Protein AF-A0A935TYI1-F1 (afdb_monomer)

Foldseek 3Di:
DLVVVLVLLVVQLLLLVLAHQAEAEEADPPLSVVSVVVSCVVVVAAEDEAEDEALVSQVVLLVVSRVCSNVDSRYRHYYYYYPVSLVVNLPPDQWQSNLSNVRNYDYDDDPPDDDPDDDDDDDDDDDDDDDDDDDDDDDDDDDDDDDDDDDDDDDDDDDDDDDDDPPPPDDPQLVLQPDPLLNLLLVLLCVDPVRNPQKGAQDFDPDDQPPGTQTAGIDRPVQQEGEHADEPPQGTGSVSSVSVSVSSVVSVVVVHRYHYHYSVNSVVDSNVVVVSRD

Secondary structure (DSSP, 8-state):
-HHHHHHHHHHHHHHHHTT----EEEESTHHHHHHHHHHHHHTT--EEEEE-SSHHHHHHHHHHHHHHHHH-SSSEEEEEE-HHHHHHHTTT--SHHHHHHHHTEEE----------PPPPP-------------------------------------------------TTGGG-SSHHHHHHHHHHHHSTTTTT-EEEEEEEEEEETTEEEEEEEEETTTTEEEEEE-GGGSS-HHHHHHHHHHHHHHHHTT-EEEEEEHHHHHH-HHHHHTTT-

pLDDT: mean 79.33, std 24.15, range [27.56, 98.31]

Sequence (278 aa):
MEDNLRRQLARHQWVRRRGTPRVTILVGGERASATWRTWVATAQATASLLEASTVAEFDQCVREAVARAEQDPALAIAVVTTPVVLARWRRGRRDRMQALVEEGLVEVERRAPARVRQPRAKRATPTHPAQPTATAPTAARAPSPPRTAAATAATDARSLARPRAARFVATAQELQARSAAELAMLRALEATPATAGRFELNARLSVRFGGTAAEVDLLARAEGVAVEIDGVFHFDDAGDYRRDRRKDLLLQLQGLIVVRVLAEDVMQDPTAAVRAVC

Radius of gyration: 27.8 Å; Cα contacts (8 Å, |Δi|>4): 350; chains: 1; bounding box: 54×68×84 Å

Solvent-accessible surface area (backbone atoms only — not comparable to full-atom values): 16774 Å² total; per-residue (Å²): 110,69,67,56,54,55,49,48,55,50,47,43,47,50,45,12,62,31,52,42,72,45,43,34,33,28,33,41,37,70,65,28,53,52,52,47,54,52,49,34,64,74,66,73,50,59,70,50,81,42,80,26,90,43,52,67,48,39,56,51,44,49,53,55,42,45,55,48,24,66,76,35,33,78,51,40,50,36,37,29,24,39,68,68,34,51,62,56,58,53,60,92,62,70,33,38,68,55,45,51,46,64,76,20,56,42,78,45,78,80,81,68,81,82,75,78,81,77,85,82,83,87,84,81,87,87,82,86,88,85,85,91,82,89,88,87,84,91,88,85,90,87,90,86,91,89,90,88,88,87,87,87,89,87,83,90,79,92,79,81,90,69,86,82,69,82,79,79,74,75,48,88,61,60,74,59,46,90,46,71,36,55,42,39,39,50,51,37,33,53,72,31,87,93,41,42,94,46,63,40,65,59,36,74,47,95,55,66,51,86,95,43,60,31,68,36,52,30,30,26,74,90,84,28,39,35,37,40,68,46,54,91,82,61,62,62,48,31,66,56,42,56,48,50,59,51,52,48,53,53,46,39,73,72,65,27,34,39,39,77,44,45,34,63,51,25,66,75,39,26,67,61,49,47,61,72,76,108

Structure (mmCIF, N/CA/C/O backbone):
data_AF-A0A935TYI1-F1
#
_entry.id   AF-A0A935TYI1-F1
#
loop_
_atom_site.group_PDB
_atom_site.id
_atom_site.type_symbol
_atom_site.label_atom_id
_atom_site.label_alt_id
_atom_site.label_comp_id
_atom_site.label_asym_id
_atom_site.label_entity_id
_atom_site.label_seq_id
_atom_site.pdbx_PDB_ins_code
_atom_site.Cartn_x
_atom_site.Cartn_y
_atom_site.Cartn_z
_atom_site.occupancy
_atom_site.B_iso_or_equiv
_atom_site.auth_seq_id
_atom_site.auth_comp_id
_atom_site.auth_asym_id
_atom_site.auth_atom_id
_atom_site.pdbx_PDB_model_num
ATOM 1 N N . MET A 1 1 ? 6.838 -19.729 -17.019 1.00 57.06 1 MET A N 1
ATOM 2 C CA . MET A 1 1 ? 7.629 -18.480 -16.815 1.00 57.06 1 MET A CA 1
ATOM 3 C C . MET A 1 1 ? 6.684 -17.299 -16.759 1.00 57.06 1 MET A C 1
ATOM 5 O O . MET A 1 1 ? 6.654 -16.615 -15.746 1.00 57.06 1 MET A O 1
ATOM 9 N N . GLU A 1 2 ? 5.881 -17.100 -17.804 1.00 71.38 2 GLU A N 1
ATOM 10 C CA . GLU A 1 2 ? 4.829 -16.080 -17.853 1.00 71.38 2 GLU A CA 1
ATOM 11 C C . GLU A 1 2 ? 3.859 -16.159 -16.659 1.00 71.38 2 GLU A C 1
ATOM 13 O O . GLU A 1 2 ? 3.443 -15.142 -16.123 1.00 71.38 2 GLU A O 1
ATOM 18 N N . ASP A 1 3 ? 3.600 -17.360 -16.146 1.00 80.75 3 ASP A N 1
ATOM 19 C CA . ASP A 1 3 ? 2.808 -17.633 -14.935 1.00 80.75 3 ASP A CA 1
ATOM 20 C C . ASP A 1 3 ? 3.410 -17.004 -13.672 1.00 80.75 3 ASP A C 1
ATOM 22 O O . ASP A 1 3 ? 2.681 -16.620 -12.762 1.00 80.75 3 ASP A O 1
ATOM 26 N N . ASN A 1 4 ? 4.741 -16.892 -13.598 1.00 85.94 4 ASN A N 1
ATOM 27 C CA . ASN A 1 4 ? 5.413 -16.236 -12.478 1.00 85.94 4 ASN A CA 1
ATOM 28 C C . ASN A 1 4 ? 5.194 -14.721 -12.543 1.00 85.94 4 ASN A C 1
ATOM 30 O O . ASN A 1 4 ? 4.800 -14.112 -11.555 1.00 85.94 4 ASN A O 1
ATOM 34 N N . LEU A 1 5 ? 5.344 -14.149 -13.740 1.00 88.62 5 LEU A N 1
ATOM 35 C CA . LEU A 1 5 ? 5.045 -12.750 -14.031 1.00 88.62 5 LEU A CA 1
ATOM 36 C C . LEU A 1 5 ? 3.569 -12.426 -13.731 1.00 88.62 5 LEU A C 1
ATOM 38 O O . LEU A 1 5 ? 3.293 -11.537 -12.932 1.00 88.62 5 LEU A O 1
ATOM 42 N N . ARG A 1 6 ? 2.615 -13.214 -14.247 1.00 88.88 6 ARG A N 1
ATOM 43 C CA . ARG A 1 6 ? 1.175 -13.073 -13.951 1.00 88.88 6 ARG A CA 1
ATOM 44 C C . ARG A 1 6 ? 0.874 -13.172 -12.444 1.00 88.88 6 ARG A C 1
ATOM 46 O O . ARG A 1 6 ? 0.084 -12.376 -11.940 1.00 88.88 6 ARG A O 1
ATOM 53 N N . ARG A 1 7 ? 1.526 -14.086 -11.706 1.00 90.50 7 ARG A N 1
ATOM 54 C CA . ARG A 1 7 ? 1.417 -14.174 -10.233 1.00 90.50 7 ARG A CA 1
ATOM 55 C C . ARG A 1 7 ? 2.022 -12.967 -9.512 1.00 90.50 7 ARG A C 1
ATOM 57 O O . ARG A 1 7 ? 1.457 -12.537 -8.512 1.00 90.50 7 ARG A O 1
ATOM 64 N N . GLN A 1 8 ? 3.125 -12.402 -10.001 1.00 93.19 8 GLN A N 1
ATOM 65 C CA . GLN A 1 8 ? 3.728 -11.206 -9.410 1.00 93.19 8 GLN A CA 1
ATOM 66 C C . GLN A 1 8 ? 2.833 -9.972 -9.605 1.00 93.19 8 GLN A C 1
ATOM 68 O O . GLN A 1 8 ? 2.580 -9.258 -8.638 1.00 93.19 8 GLN A O 1
ATOM 73 N N . LEU A 1 9 ? 2.261 -9.780 -10.801 1.00 94.38 9 LEU A N 1
ATOM 74 C CA . LEU A 1 9 ? 1.280 -8.716 -11.064 1.00 94.38 9 LEU A CA 1
ATOM 75 C C . LEU A 1 9 ? 0.031 -8.864 -10.177 1.00 94.38 9 LEU A C 1
ATOM 77 O O . LEU A 1 9 ? -0.381 -7.908 -9.519 1.00 94.38 9 LEU A O 1
ATOM 81 N N . ALA A 1 10 ? -0.516 -10.081 -10.069 1.00 93.75 10 ALA A N 1
ATOM 82 C CA . ALA A 1 10 ? -1.632 -10.375 -9.168 1.00 93.75 10 ALA A CA 1
ATOM 83 C C . ALA A 1 10 ? -1.287 -10.107 -7.689 1.00 93.75 10 ALA A C 1
ATOM 85 O O . ALA A 1 10 ? -2.095 -9.526 -6.966 1.00 93.75 10 ALA A O 1
ATOM 86 N N . ARG A 1 11 ? -0.070 -10.451 -7.241 1.00 93.62 11 ARG A N 1
ATOM 87 C CA . ARG A 1 11 ? 0.414 -10.126 -5.890 1.00 93.62 11 ARG A CA 1
ATOM 88 C C . ARG A 1 11 ? 0.517 -8.617 -5.671 1.00 93.62 11 ARG A C 1
ATOM 90 O O . ARG A 1 11 ? 0.100 -8.144 -4.622 1.00 93.62 11 ARG A O 1
ATOM 97 N N . HIS A 1 12 ? 1.039 -7.858 -6.635 1.00 95.06 12 HIS A N 1
ATOM 98 C CA . HIS A 1 12 ? 1.133 -6.399 -6.522 1.00 95.06 12 HIS A CA 1
ATOM 99 C C . HIS A 1 12 ? -0.258 -5.757 -6.415 1.00 95.06 12 HIS A C 1
ATOM 101 O O . HIS A 1 12 ? -0.456 -4.853 -5.606 1.00 95.06 12 HIS A O 1
ATOM 107 N N . GLN A 1 13 ? -1.237 -6.272 -7.167 1.00 94.25 13 GLN A N 1
ATOM 108 C CA . GLN A 1 13 ? -2.633 -5.848 -7.070 1.00 94.25 13 GLN A CA 1
ATOM 109 C C . GLN A 1 13 ? -3.269 -6.183 -5.712 1.00 94.25 13 GLN A C 1
ATOM 111 O O . GLN A 1 13 ? -4.006 -5.366 -5.163 1.00 94.25 13 GLN A O 1
ATOM 116 N N . TRP A 1 14 ? -2.988 -7.373 -5.174 1.00 94.12 14 TRP A N 1
ATOM 117 C CA . TRP A 1 14 ? -3.489 -7.818 -3.872 1.00 94.12 14 TRP A CA 1
ATOM 118 C C . TRP A 1 14 ? -2.921 -6.975 -2.722 1.00 94.12 14 TRP A C 1
ATOM 120 O O . TRP A 1 14 ? -3.690 -6.509 -1.888 1.00 94.12 14 TRP A O 1
ATOM 130 N N . VAL A 1 15 ? -1.608 -6.701 -2.725 1.00 91.56 15 VAL A N 1
ATOM 131 C CA . VAL A 1 15 ? -0.943 -5.838 -1.726 1.00 91.56 15 VAL A CA 1
ATOM 132 C C . VAL A 1 15 ? -1.542 -4.426 -1.731 1.00 91.56 15 VAL A C 1
ATOM 134 O O . VAL A 1 15 ? -1.806 -3.877 -0.661 1.00 91.56 15 VAL A O 1
ATOM 137 N N . ARG A 1 16 ? -1.830 -3.868 -2.920 1.00 92.44 16 ARG A N 1
ATOM 138 C CA . ARG A 1 16 ? -2.483 -2.555 -3.054 1.00 92.44 16 ARG A CA 1
ATOM 139 C C . ARG A 1 16 ? -3.896 -2.561 -2.472 1.00 92.44 16 ARG A C 1
ATOM 141 O O . ARG A 1 16 ? -4.180 -1.787 -1.568 1.00 92.44 16 ARG A O 1
ATOM 148 N N . ARG A 1 17 ? -4.744 -3.512 -2.886 1.00 90.44 17 ARG A N 1
ATOM 149 C CA . ARG A 1 17 ? -6.125 -3.682 -2.377 1.00 90.44 17 ARG A CA 1
ATOM 150 C C . ARG A 1 17 ? -6.217 -4.053 -0.890 1.00 90.44 17 ARG A C 1
ATOM 152 O O . ARG A 1 17 ? -7.315 -4.100 -0.349 1.00 90.44 17 ARG A O 1
ATOM 159 N N . ARG A 1 18 ? -5.090 -4.327 -0.231 1.00 89.31 18 ARG A N 1
ATOM 160 C CA . ARG A 1 18 ? -4.977 -4.543 1.217 1.00 89.31 18 ARG A CA 1
ATOM 161 C C . ARG A 1 18 ? -4.345 -3.356 1.963 1.00 89.31 18 ARG A C 1
ATOM 163 O O . ARG A 1 18 ? -3.911 -3.516 3.103 1.00 89.31 18 ARG A O 1
ATOM 170 N N . GLY A 1 19 ? -4.319 -2.180 1.331 1.00 82.69 19 GLY A N 1
ATOM 171 C CA . GLY A 1 19 ? -3.986 -0.890 1.947 1.00 82.69 19 GLY A CA 1
ATOM 172 C C . GLY A 1 19 ? -2.506 -0.495 1.908 1.00 82.69 19 GLY A C 1
ATOM 173 O O . GLY A 1 19 ? -2.129 0.540 2.444 1.00 82.69 19 GLY A O 1
ATOM 174 N N . THR A 1 20 ? -1.642 -1.265 1.236 1.00 86.50 20 THR A N 1
ATOM 175 C CA . THR A 1 20 ? -0.225 -0.898 1.068 1.00 86.50 20 THR A CA 1
ATOM 176 C C . THR A 1 20 ? 0.041 -0.384 -0.348 1.00 86.50 20 THR A C 1
ATOM 178 O O . THR A 1 20 ? 0.036 -1.190 -1.286 1.00 86.50 20 THR A O 1
ATOM 181 N N . PRO A 1 21 ? 0.353 0.914 -0.535 1.00 85.62 21 PRO A N 1
ATOM 182 C CA . PRO A 1 21 ? 0.698 1.472 -1.838 1.00 85.62 21 PRO A CA 1
ATOM 183 C C . PRO A 1 21 ? 1.785 0.659 -2.551 1.00 85.62 21 PRO A C 1
ATOM 185 O O . PRO A 1 21 ? 2.866 0.384 -2.019 1.00 85.62 21 PRO A O 1
ATOM 188 N N . ARG A 1 22 ? 1.469 0.221 -3.773 1.00 92.50 22 ARG A N 1
ATOM 189 C CA . ARG A 1 22 ? 2.311 -0.672 -4.578 1.00 92.50 22 ARG A CA 1
ATOM 190 C C . ARG A 1 22 ? 2.224 -0.285 -6.044 1.00 92.50 22 ARG A C 1
ATOM 192 O O . ARG A 1 22 ? 1.243 -0.607 -6.713 1.00 92.50 22 ARG A O 1
ATOM 199 N N . VAL A 1 23 ? 3.259 0.358 -6.566 1.00 94.19 23 VAL A N 1
ATOM 200 C CA . VAL A 1 23 ? 3.425 0.550 -8.013 1.00 94.19 23 VAL A CA 1
ATOM 201 C C . VAL A 1 23 ? 4.119 -0.682 -8.594 1.00 94.19 23 VAL A C 1
ATOM 203 O O . VAL A 1 23 ? 4.977 -1.272 -7.942 1.00 94.19 23 VAL A O 1
ATOM 206 N N . THR A 1 24 ? 3.751 -1.095 -9.807 1.00 97.44 24 THR A N 1
ATOM 207 C CA . THR A 1 24 ? 4.504 -2.119 -10.551 1.00 97.44 24 THR A CA 1
ATOM 208 C C . THR A 1 24 ? 5.515 -1.434 -11.466 1.00 97.44 24 THR A C 1
ATOM 210 O O . THR A 1 24 ? 5.122 -0.646 -12.319 1.00 97.44 24 THR A O 1
ATOM 213 N N . ILE A 1 25 ? 6.802 -1.739 -11.329 1.00 97.69 25 ILE A N 1
ATOM 214 C CA . ILE A 1 25 ? 7.871 -1.188 -12.169 1.00 97.69 25 ILE A CA 1
ATOM 215 C C . ILE A 1 25 ? 8.302 -2.252 -13.173 1.00 97.69 25 ILE A C 1
ATOM 217 O O . ILE A 1 25 ? 8.993 -3.209 -12.834 1.00 97.69 25 ILE A O 1
ATOM 221 N N . LEU A 1 26 ? 7.863 -2.088 -14.415 1.00 96.88 26 LEU A N 1
ATOM 222 C CA . LEU A 1 26 ? 8.028 -3.050 -15.495 1.00 96.88 26 LEU A CA 1
ATOM 223 C C . LEU A 1 26 ? 9.255 -2.713 -16.347 1.00 96.88 26 LEU A C 1
ATOM 225 O O . LEU A 1 26 ? 9.256 -1.756 -17.122 1.00 96.88 26 LEU A O 1
ATOM 229 N N . VAL A 1 27 ? 10.303 -3.526 -16.244 1.00 94.94 27 VAL A N 1
ATOM 230 C CA . VAL A 1 27 ? 11.541 -3.328 -17.008 1.00 94.94 27 VAL A CA 1
ATOM 231 C C . VAL A 1 27 ? 11.529 -4.217 -18.246 1.00 94.94 27 VAL A C 1
ATOM 233 O O . VAL A 1 27 ? 11.616 -5.439 -18.140 1.00 94.94 27 VAL A O 1
ATOM 236 N N . GLY A 1 28 ? 11.438 -3.607 -19.430 1.00 89.19 28 GLY A N 1
ATOM 237 C CA . GLY A 1 28 ? 11.429 -4.347 -20.700 1.00 89.19 28 GLY A CA 1
ATOM 238 C C . GLY A 1 28 ? 10.877 -3.605 -21.923 1.00 89.19 28 GLY A C 1
ATOM 239 O O . GLY A 1 28 ? 10.841 -4.196 -23.003 1.00 89.19 28 GLY A O 1
ATOM 240 N N . GLY A 1 29 ? 10.462 -2.339 -21.783 1.00 86.88 29 GLY A N 1
ATOM 241 C CA . GLY A 1 29 ? 9.846 -1.563 -22.868 1.00 86.88 29 GLY A CA 1
ATOM 242 C C . GLY A 1 29 ? 8.556 -2.202 -23.396 1.00 86.88 29 GLY A C 1
ATOM 243 O O . GLY A 1 29 ? 7.802 -2.802 -22.633 1.00 86.88 29 GLY A O 1
ATOM 244 N N . GLU A 1 30 ? 8.338 -2.133 -24.711 1.00 88.38 30 GLU A N 1
ATOM 245 C CA . GLU A 1 30 ? 7.143 -2.627 -25.419 1.00 88.38 30 GLU A CA 1
ATOM 246 C C . GLU A 1 30 ? 6.676 -4.030 -24.983 1.00 88.38 30 GLU A C 1
ATOM 248 O O . GLU A 1 30 ? 5.488 -4.250 -24.747 1.00 88.38 30 GLU A O 1
ATOM 253 N N . ARG A 1 31 ? 7.604 -4.983 -24.803 1.00 88.56 31 ARG A N 1
ATOM 254 C CA . ARG A 1 31 ? 7.291 -6.352 -24.346 1.00 88.56 31 ARG A CA 1
ATOM 255 C C . ARG A 1 31 ? 6.659 -6.362 -22.952 1.00 88.56 31 ARG A C 1
ATOM 257 O O . ARG A 1 31 ? 5.788 -7.188 -22.676 1.00 88.56 31 ARG A O 1
ATOM 264 N N . ALA A 1 32 ? 7.087 -5.456 -22.079 1.00 91.88 32 ALA A N 1
ATOM 265 C CA . ALA A 1 32 ? 6.523 -5.297 -20.750 1.00 91.88 32 ALA A CA 1
ATOM 266 C C . ALA A 1 32 ? 5.131 -4.641 -20.814 1.00 91.88 32 ALA A C 1
ATOM 268 O O . ALA A 1 32 ? 4.195 -5.176 -20.218 1.00 91.88 32 ALA A O 1
ATOM 269 N N . SER A 1 33 ? 4.955 -3.591 -21.627 1.00 93.38 33 SER A N 1
ATOM 270 C CA . SER A 1 33 ? 3.647 -2.971 -21.895 1.00 93.38 33 SER A CA 1
ATOM 271 C C . SER A 1 33 ? 2.629 -3.962 -22.471 1.00 93.38 33 SER A C 1
ATOM 273 O O . SER A 1 33 ? 1.492 -4.031 -22.007 1.00 93.38 33 SER A O 1
ATOM 275 N N . ALA A 1 34 ? 3.029 -4.779 -23.449 1.00 92.88 34 ALA A N 1
ATOM 276 C CA . ALA A 1 34 ? 2.181 -5.809 -24.048 1.00 92.88 34 ALA A CA 1
ATOM 277 C C . ALA A 1 34 ? 1.789 -6.901 -23.036 1.00 92.88 34 ALA A C 1
ATOM 279 O O . ALA A 1 34 ? 0.626 -7.310 -22.979 1.00 92.88 34 ALA A O 1
ATOM 280 N N . THR A 1 35 ? 2.728 -7.338 -22.188 1.00 92.88 35 THR A N 1
ATOM 281 C CA . THR A 1 35 ? 2.438 -8.346 -21.155 1.00 92.88 35 THR A CA 1
ATOM 282 C C . THR A 1 35 ? 1.510 -7.791 -20.070 1.00 92.88 35 THR A C 1
ATOM 284 O O . THR A 1 35 ? 0.596 -8.489 -19.634 1.00 92.88 35 THR A O 1
ATOM 287 N N . TRP A 1 36 ? 1.676 -6.520 -19.686 1.00 94.88 36 TRP A N 1
ATOM 288 C CA . TRP A 1 36 ? 0.755 -5.820 -18.789 1.00 94.88 36 TRP A CA 1
ATOM 289 C C . TRP A 1 36 ? -0.655 -5.729 -19.373 1.00 94.88 36 TRP A C 1
ATOM 291 O O . TRP A 1 36 ? -1.594 -6.193 -18.734 1.00 94.88 36 TRP A O 1
ATOM 301 N N . ARG A 1 37 ? -0.806 -5.222 -20.606 1.00 95.31 37 ARG A N 1
ATOM 302 C CA . ARG A 1 37 ? -2.105 -5.131 -21.306 1.00 95.31 37 ARG A CA 1
ATOM 303 C C . ARG A 1 37 ? -2.804 -6.499 -21.382 1.00 95.31 37 ARG A C 1
ATOM 305 O O . ARG A 1 37 ? -3.999 -6.592 -21.117 1.00 95.31 37 ARG A O 1
ATOM 312 N N . THR A 1 38 ? -2.045 -7.566 -21.643 1.00 94.75 38 THR A N 1
ATOM 313 C CA . THR A 1 38 ? -2.545 -8.955 -21.655 1.00 94.75 38 THR A CA 1
ATOM 314 C C . THR A 1 38 ? -3.042 -9.407 -20.275 1.00 94.75 38 THR A C 1
ATOM 316 O O . THR A 1 38 ? -4.123 -9.987 -20.165 1.00 94.75 38 THR A O 1
ATOM 319 N N . TRP A 1 39 ? -2.282 -9.134 -19.208 1.00 95.12 39 TRP A N 1
ATOM 320 C CA . TRP A 1 39 ? -2.692 -9.462 -17.838 1.00 95.12 39 TRP A CA 1
ATOM 321 C C . TRP A 1 39 ? -3.915 -8.647 -17.392 1.00 95.12 39 TRP A C 1
ATOM 323 O O . TRP A 1 39 ? -4.847 -9.235 -16.855 1.00 95.12 39 TRP A O 1
ATOM 333 N N . VAL A 1 40 ? -3.960 -7.342 -17.686 1.00 95.44 40 VAL A N 1
ATOM 334 C CA . VAL A 1 40 ? -5.096 -6.447 -17.393 1.00 95.44 40 VAL A CA 1
ATOM 335 C C . VAL A 1 40 ? -6.389 -6.963 -18.028 1.00 95.44 40 VAL A C 1
ATOM 337 O O . VAL A 1 40 ? -7.386 -7.119 -17.325 1.00 95.44 40 VAL A O 1
ATOM 340 N N . ALA A 1 41 ? -6.361 -7.294 -19.324 1.00 94.38 41 ALA A N 1
ATOM 341 C CA . ALA A 1 41 ? -7.511 -7.864 -20.026 1.00 94.38 41 ALA A CA 1
ATOM 342 C C . ALA A 1 41 ? -7.937 -9.225 -19.447 1.00 94.38 41 ALA A C 1
ATOM 344 O O . ALA A 1 41 ? -9.126 -9.468 -19.261 1.00 94.38 41 ALA A O 1
ATOM 345 N N . THR A 1 42 ? -6.976 -10.090 -19.096 1.00 93.69 42 THR A N 1
ATOM 346 C CA . THR A 1 42 ? -7.258 -11.395 -18.465 1.00 93.69 42 THR A CA 1
ATOM 347 C C . THR A 1 42 ? -7.866 -11.241 -17.063 1.00 93.69 42 THR A C 1
ATOM 349 O O . THR A 1 42 ? -8.705 -12.042 -16.664 1.00 93.69 42 THR A O 1
ATOM 352 N N . ALA A 1 43 ? -7.442 -10.225 -16.307 1.00 91.62 43 ALA A N 1
ATOM 353 C CA . ALA A 1 43 ? -7.890 -9.947 -14.943 1.00 91.62 43 ALA A CA 1
ATOM 354 C C . ALA A 1 43 ? -9.140 -9.047 -14.868 1.00 91.62 43 ALA A C 1
ATOM 356 O O . ALA A 1 43 ? -9.594 -8.757 -13.762 1.00 91.62 43 ALA A O 1
ATOM 357 N N . GLN A 1 44 ? -9.656 -8.580 -16.014 1.00 92.44 44 GLN A N 1
ATOM 358 C CA . GLN A 1 44 ? -10.783 -7.640 -16.130 1.00 92.44 44 GLN A CA 1
ATOM 359 C C . GLN A 1 44 ? -10.640 -6.398 -15.225 1.00 92.44 44 GLN A C 1
ATOM 361 O O . GLN A 1 44 ? -11.605 -5.910 -14.641 1.00 92.44 44 GLN A O 1
ATOM 366 N N . ALA A 1 45 ? -9.411 -5.894 -15.079 1.00 90.00 45 ALA A N 1
ATOM 367 C CA . ALA A 1 45 ? -9.097 -4.803 -14.162 1.00 90.00 45 ALA A CA 1
ATOM 368 C C . ALA A 1 45 ? -9.140 -3.430 -14.851 1.00 90.00 45 ALA A C 1
ATOM 370 O O . ALA A 1 45 ? -8.547 -3.247 -15.913 1.00 90.00 45 ALA A O 1
ATOM 371 N N . THR A 1 46 ? -9.733 -2.426 -14.198 1.00 94.06 46 THR A N 1
ATOM 372 C CA . THR A 1 46 ? -9.457 -1.013 -14.508 1.00 94.06 46 THR A CA 1
ATOM 373 C C . THR A 1 46 ? -7.964 -0.756 -14.311 1.00 94.06 46 THR A C 1
ATOM 375 O O . THR A 1 46 ? -7.419 -1.133 -13.269 1.00 94.06 46 THR A O 1
ATOM 378 N N . ALA A 1 47 ? -7.287 -0.144 -15.288 1.00 96.31 47 ALA A N 1
ATOM 379 C CA . ALA A 1 47 ? -5.832 -0.020 -15.256 1.00 96.31 47 ALA A CA 1
ATOM 380 C C . ALA A 1 47 ? -5.282 1.300 -15.813 1.00 96.31 47 ALA A C 1
ATOM 382 O O . ALA A 1 47 ? -5.802 1.858 -16.775 1.00 96.31 47 ALA A O 1
ATOM 383 N N . SER A 1 48 ? -4.156 1.733 -15.245 1.00 96.69 48 SER A N 1
ATOM 384 C CA . SER A 1 48 ? -3.299 2.815 -15.725 1.00 96.69 48 SER A CA 1
ATOM 385 C C . SER A 1 48 ? -1.922 2.244 -16.074 1.00 96.69 48 SER A C 1
ATOM 387 O O . SER A 1 48 ? -1.339 1.470 -15.311 1.00 96.69 48 SER A O 1
ATOM 389 N N . LEU A 1 49 ? -1.406 2.608 -17.246 1.00 97.56 49 LEU A N 1
ATOM 390 C CA . LEU A 1 49 ? -0.051 2.287 -17.677 1.00 97.56 49 LEU A CA 1
ATOM 391 C C . LEU A 1 49 ? 0.658 3.588 -18.037 1.00 97.56 49 LEU A C 1
ATOM 393 O O . LEU A 1 49 ? 0.212 4.295 -18.937 1.00 97.56 49 LEU A O 1
ATOM 397 N N . LEU A 1 50 ? 1.758 3.871 -17.349 1.00 97.75 50 LEU A N 1
ATOM 398 C CA . LEU A 1 50 ? 2.668 4.964 -17.675 1.00 97.75 50 LEU A CA 1
ATOM 399 C C . LEU A 1 50 ? 3.918 4.380 -18.336 1.00 97.75 50 LEU A C 1
ATOM 401 O O . LEU A 1 50 ? 4.368 3.299 -17.955 1.00 97.75 50 LEU A O 1
ATOM 405 N N . GLU A 1 51 ? 4.484 5.066 -19.324 1.00 96.88 51 GLU A N 1
ATOM 406 C CA . GLU A 1 51 ? 5.693 4.627 -20.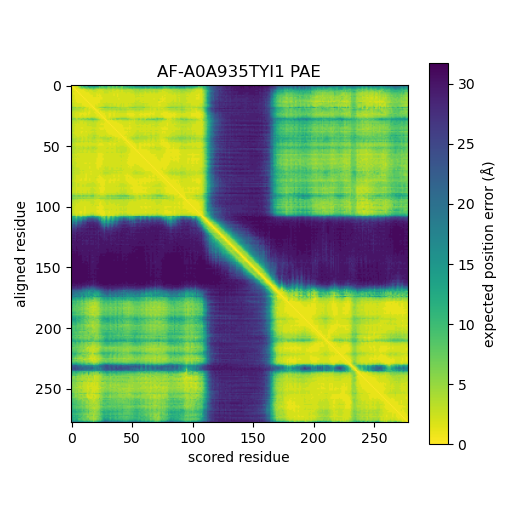031 1.00 96.88 51 GLU A CA 1
ATOM 407 C C . GLU A 1 51 ? 6.745 5.745 -19.981 1.00 96.88 51 GLU A C 1
ATOM 409 O O . GLU A 1 51 ? 6.427 6.902 -20.238 1.00 96.88 51 GLU A O 1
ATOM 414 N N . ALA A 1 52 ? 7.988 5.409 -19.620 1.00 96.50 52 ALA A N 1
ATOM 415 C CA . ALA A 1 52 ? 9.060 6.378 -19.393 1.00 96.50 52 ALA A CA 1
ATOM 416 C C . ALA A 1 52 ? 10.354 6.000 -20.132 1.00 96.50 52 ALA A C 1
ATOM 418 O O . ALA A 1 52 ? 10.996 4.980 -19.841 1.00 96.50 52 ALA A O 1
ATOM 419 N N . SER A 1 53 ? 10.754 6.866 -21.061 1.00 95.00 53 SER A N 1
ATOM 420 C CA . SER A 1 53 ? 11.950 6.777 -21.907 1.00 95.00 53 SER A CA 1
ATOM 421 C C . SER A 1 53 ? 13.153 7.560 -21.366 1.00 95.00 53 SER A C 1
ATOM 423 O O . SER A 1 53 ? 14.291 7.204 -21.686 1.00 95.00 53 SER A O 1
ATOM 425 N N . THR A 1 54 ? 12.945 8.567 -20.514 1.00 97.62 54 THR A N 1
ATOM 426 C CA . THR A 1 54 ? 14.015 9.316 -19.830 1.00 97.62 54 THR A CA 1
ATOM 427 C C . THR A 1 54 ? 13.960 9.190 -18.304 1.00 97.62 54 THR A C 1
ATOM 429 O O . THR A 1 54 ? 13.002 8.695 -17.715 1.00 97.62 54 THR A O 1
ATOM 432 N N . VAL A 1 55 ? 15.033 9.629 -17.634 1.00 97.44 55 VAL A N 1
ATOM 433 C CA . VAL A 1 55 ? 15.149 9.601 -16.162 1.00 97.44 55 VAL A CA 1
ATOM 434 C C . VAL A 1 55 ? 14.173 10.576 -15.491 1.00 97.44 55 VAL A C 1
ATOM 436 O O . VAL A 1 55 ? 13.670 10.269 -14.413 1.00 97.44 55 VAL A O 1
ATOM 439 N N . ALA A 1 56 ? 13.886 11.716 -16.131 1.00 96.81 56 ALA A N 1
ATOM 440 C CA . ALA A 1 56 ? 12.924 12.700 -15.637 1.00 96.81 56 ALA A CA 1
ATOM 441 C C . ALA A 1 56 ? 11.481 12.185 -15.772 1.00 96.81 56 ALA A C 1
ATOM 443 O O . ALA A 1 56 ? 10.746 12.178 -14.787 1.00 96.81 56 ALA A O 1
ATOM 444 N N . GLU A 1 57 ? 11.121 11.649 -16.948 1.00 97.88 57 GLU A N 1
ATOM 445 C CA . GLU A 1 57 ? 9.841 10.954 -17.160 1.00 97.88 57 GLU A CA 1
ATOM 446 C C . GLU A 1 57 ? 9.632 9.840 -16.135 1.00 97.88 57 GLU A C 1
ATOM 448 O O . GLU A 1 57 ? 8.540 9.711 -15.595 1.00 97.88 57 GLU A O 1
ATOM 453 N N . PHE A 1 58 ? 10.666 9.046 -15.831 1.00 97.81 58 PHE A N 1
ATOM 454 C CA . PHE A 1 58 ? 10.530 7.943 -14.883 1.00 97.81 58 PHE A CA 1
ATOM 455 C C . PHE A 1 58 ? 10.293 8.431 -13.446 1.00 97.81 58 PHE A C 1
ATOM 457 O O . PHE A 1 58 ? 9.432 7.876 -12.769 1.00 97.81 58 PHE A O 1
ATOM 464 N N . ASP A 1 59 ? 10.971 9.490 -12.987 1.00 96.50 59 ASP A N 1
ATOM 465 C CA . ASP A 1 59 ? 10.705 10.055 -11.654 1.00 96.50 59 ASP A CA 1
ATOM 466 C C . ASP A 1 59 ? 9.282 10.632 -11.547 1.00 96.50 59 ASP A C 1
ATOM 468 O O . ASP A 1 59 ? 8.586 10.378 -10.562 1.00 96.50 59 ASP A O 1
ATOM 472 N N . GLN A 1 60 ? 8.816 11.333 -12.588 1.00 97.44 60 GLN A N 1
ATOM 473 C CA . GLN A 1 60 ? 7.446 11.844 -12.669 1.00 97.44 60 GLN A CA 1
ATOM 474 C C . GLN A 1 60 ? 6.416 10.706 -12.694 1.00 97.44 60 GLN A C 1
ATOM 476 O O . GLN A 1 60 ? 5.503 10.693 -11.869 1.00 97.44 60 GLN A O 1
ATOM 481 N N . CYS A 1 61 ? 6.581 9.721 -13.583 1.00 98.12 61 CYS A N 1
ATOM 482 C CA . CYS A 1 61 ? 5.662 8.590 -13.717 1.00 98.12 61 CYS A CA 1
ATOM 483 C C . CYS A 1 61 ? 5.578 7.760 -12.433 1.00 98.12 61 CYS A C 1
ATOM 485 O O . CYS A 1 61 ? 4.502 7.280 -12.089 1.00 98.12 61 CYS A O 1
ATOM 487 N N . VAL A 1 62 ? 6.684 7.587 -11.700 1.00 96.62 62 VAL A N 1
ATOM 488 C CA . VAL A 1 62 ? 6.655 6.887 -10.410 1.00 96.62 62 VAL A CA 1
ATOM 489 C C . VAL A 1 62 ? 5.874 7.696 -9.370 1.00 96.62 62 VAL A C 1
ATOM 491 O O . VAL A 1 62 ? 5.011 7.118 -8.716 1.00 96.62 62 VAL A O 1
ATOM 494 N N . ARG A 1 63 ? 6.089 9.016 -9.244 1.00 94.88 63 ARG A N 1
ATOM 495 C CA . ARG A 1 63 ? 5.306 9.868 -8.319 1.00 94.88 63 ARG A CA 1
ATOM 496 C C . ARG A 1 63 ? 3.812 9.853 -8.645 1.00 94.88 63 ARG A C 1
ATOM 498 O O . ARG A 1 63 ? 2.994 9.639 -7.755 1.00 94.88 63 ARG A O 1
ATOM 505 N N . GLU A 1 64 ? 3.468 10.021 -9.920 1.00 96.94 64 GLU A N 1
ATOM 506 C CA . GLU A 1 64 ? 2.092 9.965 -10.424 1.00 96.94 64 GLU A CA 1
ATOM 507 C C . GLU A 1 64 ? 1.445 8.597 -10.153 1.00 96.94 64 GLU A C 1
ATOM 509 O O . GLU A 1 64 ? 0.286 8.520 -9.739 1.00 96.94 64 GLU A O 1
ATOM 514 N N . ALA A 1 65 ? 2.202 7.510 -10.323 1.00 96.50 65 ALA A N 1
ATO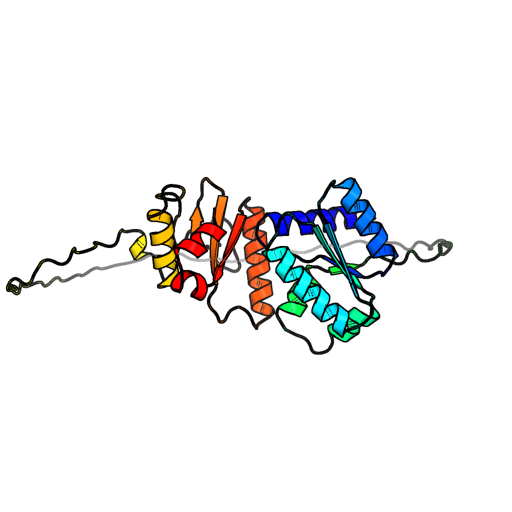M 515 C CA . ALA A 1 65 ? 1.721 6.165 -10.043 1.00 96.50 65 ALA A CA 1
ATOM 516 C C . ALA A 1 65 ? 1.563 5.863 -8.545 1.00 96.50 65 ALA A C 1
ATOM 518 O O . ALA A 1 65 ? 0.671 5.094 -8.189 1.00 96.50 65 ALA A O 1
ATOM 519 N N . VAL A 1 66 ? 2.393 6.450 -7.674 1.00 92.38 66 VAL A N 1
ATOM 520 C CA . VAL A 1 66 ? 2.242 6.352 -6.212 1.00 92.38 66 VAL A CA 1
ATOM 521 C C . VAL A 1 66 ? 0.970 7.072 -5.773 1.00 92.38 66 VAL A C 1
ATOM 523 O O . VAL A 1 66 ? 0.103 6.426 -5.192 1.00 92.38 66 VAL A O 1
ATOM 526 N N . ALA A 1 67 ? 0.792 8.338 -6.164 1.00 90.75 67 ALA A N 1
ATOM 527 C CA . ALA A 1 67 ? -0.399 9.116 -5.819 1.00 90.75 67 ALA A CA 1
ATOM 528 C C . ALA A 1 67 ? -1.697 8.440 -6.301 1.00 90.75 67 ALA A C 1
ATOM 530 O O . ALA A 1 67 ? -2.659 8.330 -5.546 1.00 90.75 67 ALA A O 1
ATOM 531 N N . ARG A 1 68 ? -1.716 7.891 -7.526 1.00 94.00 68 ARG A N 1
ATOM 532 C CA . ARG A 1 68 ? -2.857 7.096 -8.021 1.00 94.00 68 ARG A CA 1
ATOM 533 C C . ARG A 1 68 ? -3.065 5.781 -7.265 1.00 94.00 68 ARG A C 1
ATOM 535 O O . ARG A 1 68 ? -4.206 5.366 -7.116 1.00 94.00 68 ARG A O 1
ATOM 542 N N . ALA A 1 69 ? -2.002 5.117 -6.807 1.00 91.06 69 ALA A N 1
ATOM 543 C CA . ALA A 1 69 ? -2.101 3.884 -6.017 1.00 91.06 69 ALA A CA 1
ATOM 544 C C . ALA A 1 69 ? -2.556 4.119 -4.566 1.00 91.06 69 ALA A C 1
ATOM 546 O O . ALA A 1 69 ? -3.012 3.172 -3.925 1.00 91.06 69 ALA A O 1
ATOM 547 N N . GLU A 1 70 ? -2.390 5.343 -4.063 1.00 86.75 70 GLU A N 1
ATOM 548 C CA . GLU A 1 70 ? -2.892 5.823 -2.772 1.00 86.75 70 GLU A CA 1
ATOM 549 C C . GLU A 1 70 ? -4.358 6.285 -2.893 1.00 86.75 70 GLU A C 1
ATOM 551 O O . GLU A 1 70 ? -5.172 5.940 -2.043 1.00 86.75 70 GLU A O 1
ATOM 556 N N . GLN A 1 71 ? -4.722 6.974 -3.984 1.00 87.81 71 GLN A N 1
ATOM 557 C CA . GLN A 1 71 ? -6.093 7.436 -4.266 1.00 87.81 71 GLN A CA 1
ATOM 558 C C . GLN A 1 71 ? -7.064 6.316 -4.679 1.00 87.81 71 GLN A C 1
ATOM 560 O O . GLN A 1 71 ? -8.213 6.318 -4.247 1.00 87.81 71 GLN A O 1
ATOM 565 N N . ASP A 1 72 ? -6.628 5.370 -5.517 1.00 90.56 72 ASP A N 1
ATOM 566 C CA . ASP A 1 72 ? -7.417 4.199 -5.916 1.00 90.56 72 ASP A CA 1
ATOM 567 C C . ASP A 1 72 ? -6.587 2.910 -5.741 1.00 90.56 72 ASP A C 1
ATOM 569 O O . ASP A 1 72 ? -5.847 2.484 -6.639 1.00 90.56 72 ASP A O 1
ATOM 573 N N . PRO A 1 73 ? -6.723 2.228 -4.588 1.00 89.88 73 PRO A N 1
ATOM 574 C CA . PRO A 1 73 ? -6.072 0.944 -4.358 1.00 89.88 73 PRO A CA 1
ATOM 575 C C . PRO A 1 73 ? -6.601 -0.202 -5.245 1.00 89.88 73 PRO A C 1
ATOM 577 O O . PRO A 1 73 ? -5.948 -1.249 -5.366 1.00 89.88 73 PRO A O 1
ATOM 580 N N . ALA A 1 74 ? -7.775 -0.043 -5.867 1.00 90.44 74 ALA A N 1
ATOM 581 C CA . ALA A 1 74 ? -8.391 -1.031 -6.745 1.00 90.44 74 ALA A CA 1
ATOM 582 C C . ALA A 1 74 ? -7.898 -0.932 -8.199 1.00 90.44 74 ALA A C 1
ATOM 584 O O . ALA A 1 74 ? -7.774 -1.989 -8.837 1.00 90.44 74 ALA A O 1
ATOM 585 N N . LEU A 1 75 ? -7.555 0.272 -8.674 1.00 94.06 75 LEU A N 1
ATOM 586 C CA . LEU A 1 75 ? -6.886 0.548 -9.949 1.00 94.06 75 LEU A CA 1
ATOM 587 C C . LEU A 1 75 ? -5.605 -0.274 -10.073 1.00 94.06 75 LEU A C 1
ATOM 589 O O . LEU A 1 75 ? -4.754 -0.281 -9.180 1.00 94.06 75 LEU A O 1
ATOM 593 N N . ALA A 1 76 ? -5.433 -0.958 -11.200 1.00 95.50 76 ALA A N 1
ATOM 594 C CA . ALA A 1 76 ? -4.182 -1.612 -11.543 1.00 95.50 76 ALA A CA 1
ATOM 595 C C . ALA A 1 76 ? -3.201 -0.601 -12.137 1.00 95.50 76 ALA A C 1
ATOM 597 O O . ALA A 1 76 ? -3.470 -0.049 -13.198 1.00 95.50 76 ALA A O 1
ATOM 598 N N . ILE A 1 77 ? -2.051 -0.364 -11.496 1.00 97.00 77 ILE A N 1
ATOM 599 C CA . ILE A 1 77 ? -1.069 0.603 -12.005 1.00 97.00 77 ILE A CA 1
ATOM 600 C C . ILE A 1 77 ? 0.343 0.040 -12.179 1.00 97.00 77 ILE A C 1
ATOM 602 O O . ILE A 1 77 ? 0.863 -0.702 -11.330 1.00 97.00 77 ILE A O 1
ATOM 606 N N . ALA A 1 78 ? 0.960 0.426 -13.297 1.00 97.62 78 ALA A N 1
ATOM 607 C CA . ALA A 1 78 ? 2.341 0.124 -13.629 1.00 97.62 78 ALA A CA 1
ATOM 608 C C . ALA A 1 78 ? 3.045 1.283 -14.355 1.00 97.62 78 ALA A C 1
ATOM 610 O O . ALA A 1 78 ? 2.424 2.025 -15.116 1.00 97.62 78 ALA A O 1
ATOM 611 N N . VAL A 1 79 ? 4.361 1.373 -14.157 1.00 98.31 79 VAL A N 1
ATOM 612 C CA . VAL A 1 79 ? 5.283 2.222 -14.920 1.00 98.31 79 VAL A CA 1
ATOM 613 C C . VAL A 1 79 ? 6.221 1.312 -15.710 1.00 98.31 79 VAL A C 1
ATOM 615 O O . VAL A 1 79 ? 6.928 0.494 -15.121 1.00 98.31 79 VAL A O 1
ATOM 618 N N . VAL A 1 80 ? 6.242 1.438 -17.035 1.00 97.75 80 VAL A N 1
ATOM 619 C CA . VAL A 1 80 ? 7.174 0.726 -17.921 1.00 97.75 80 VAL A CA 1
ATOM 620 C C . VAL A 1 80 ? 8.397 1.586 -18.190 1.00 97.75 80 VAL A C 1
ATOM 622 O O . VAL A 1 80 ? 8.286 2.772 -18.494 1.00 97.75 80 VAL A O 1
ATOM 625 N N . THR A 1 81 ? 9.581 0.979 -18.135 1.00 96.94 81 THR A N 1
ATOM 626 C CA . THR A 1 81 ? 10.822 1.640 -18.544 1.00 96.94 81 THR A CA 1
ATOM 627 C C . THR A 1 81 ? 11.864 0.654 -19.095 1.00 96.94 81 THR A C 1
ATOM 629 O O . THR A 1 81 ? 11.604 -0.541 -19.295 1.00 96.94 81 THR A O 1
ATOM 632 N N . THR A 1 82 ? 13.063 1.163 -19.385 1.00 95.06 82 THR A N 1
ATOM 633 C CA . THR A 1 82 ? 14.215 0.393 -19.867 1.00 95.06 82 THR A CA 1
ATOM 634 C C . THR A 1 82 ? 15.236 0.152 -18.745 1.00 95.06 82 THR A C 1
ATOM 636 O O . THR A 1 82 ? 15.343 0.969 -17.825 1.00 95.06 82 THR A O 1
ATOM 639 N N . PRO A 1 83 ? 16.067 -0.909 -18.832 1.00 94.31 83 PRO A N 1
ATOM 640 C CA . PRO A 1 83 ? 17.150 -1.134 -17.871 1.00 94.31 83 PRO A CA 1
ATOM 641 C C . PRO A 1 83 ? 18.107 0.061 -17.738 1.00 94.31 83 PRO A C 1
ATOM 643 O O . PRO A 1 83 ? 18.610 0.334 -16.653 1.00 94.31 83 PRO A O 1
ATOM 646 N N . VAL A 1 84 ? 18.342 0.795 -18.834 1.00 94.88 84 VAL A N 1
ATOM 647 C CA . VAL A 1 84 ? 19.264 1.942 -18.881 1.00 94.88 84 VAL A CA 1
ATOM 648 C C . VAL A 1 84 ? 18.709 3.140 -18.111 1.00 94.88 84 VAL A C 1
ATOM 650 O O . VAL A 1 84 ? 19.456 3.784 -17.375 1.00 94.88 84 VAL A O 1
ATOM 653 N N . VAL A 1 85 ? 17.412 3.431 -18.251 1.00 96.75 85 VAL A N 1
ATOM 654 C CA . VAL A 1 85 ? 16.745 4.518 -17.514 1.00 96.75 85 VAL A CA 1
ATOM 655 C C . VAL A 1 85 ? 16.732 4.207 -16.023 1.00 96.75 85 VAL A C 1
ATOM 657 O O . VAL A 1 85 ? 17.225 5.012 -15.235 1.00 96.75 85 VAL A O 1
ATOM 660 N N . LEU A 1 86 ? 16.281 3.008 -15.640 1.00 96.56 86 LEU A N 1
ATOM 661 C CA . LEU A 1 86 ? 16.230 2.594 -14.238 1.00 96.56 86 LEU A CA 1
ATOM 662 C C . LEU A 1 86 ? 17.624 2.570 -13.586 1.00 96.56 86 LEU A C 1
ATOM 664 O O . LEU A 1 86 ? 17.795 3.080 -12.481 1.00 96.56 86 LEU A O 1
ATOM 668 N N . ALA A 1 87 ? 18.649 2.044 -14.265 1.00 96.00 87 ALA A N 1
ATOM 669 C CA . ALA A 1 87 ? 20.020 2.026 -13.743 1.00 96.00 87 ALA A CA 1
ATOM 670 C C . ALA A 1 87 ? 20.642 3.430 -13.602 1.00 96.00 87 ALA A C 1
ATOM 672 O O . ALA A 1 87 ? 21.499 3.636 -12.740 1.00 96.00 87 ALA A O 1
ATOM 673 N N . ARG A 1 88 ? 20.219 4.406 -14.420 1.00 97.50 88 ARG A N 1
ATOM 674 C CA . ARG A 1 88 ? 20.600 5.818 -14.254 1.00 97.50 88 ARG A CA 1
ATOM 675 C C . ARG A 1 88 ? 19.844 6.463 -13.091 1.00 97.50 88 ARG A C 1
ATOM 677 O O . ARG A 1 88 ? 20.483 7.066 -12.240 1.00 97.50 88 ARG A O 1
ATOM 684 N N . TRP A 1 89 ? 18.525 6.282 -13.019 1.00 96.94 89 TRP A N 1
ATOM 685 C CA . TRP A 1 89 ? 17.663 6.831 -11.966 1.00 96.94 89 TRP A CA 1
ATOM 686 C C . TRP A 1 89 ? 18.024 6.317 -10.562 1.00 96.94 89 TRP A C 1
ATOM 688 O O . TRP A 1 89 ? 18.038 7.085 -9.606 1.00 96.94 89 TRP A O 1
ATOM 698 N N . ARG A 1 90 ? 18.404 5.037 -10.434 1.00 95.19 90 AR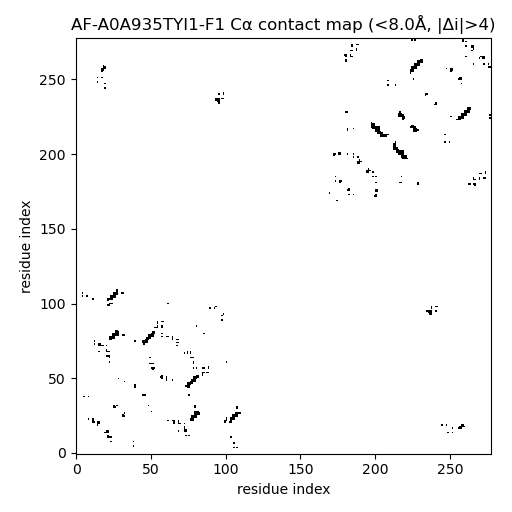G A N 1
ATOM 699 C CA . ARG A 1 90 ? 18.883 4.427 -9.178 1.00 95.19 90 ARG A CA 1
ATOM 700 C C . ARG A 1 90 ? 20.180 5.043 -8.634 1.00 95.19 90 ARG A C 1
ATOM 702 O O . ARG A 1 90 ? 20.489 4.843 -7.461 1.00 95.19 90 ARG A O 1
ATOM 709 N N . ARG A 1 91 ? 20.994 5.703 -9.469 1.00 94.69 91 ARG A N 1
ATOM 710 C CA . ARG A 1 91 ? 22.384 6.056 -9.136 1.00 94.69 91 ARG A CA 1
ATOM 711 C C . ARG A 1 91 ? 22.444 7.084 -8.005 1.00 94.69 91 ARG A C 1
ATOM 713 O O . ARG A 1 91 ? 21.955 8.195 -8.149 1.00 94.69 91 ARG A O 1
ATOM 720 N N . GLY A 1 92 ? 23.089 6.717 -6.899 1.00 87.06 92 GLY A N 1
ATOM 721 C CA . GLY A 1 92 ? 23.265 7.587 -5.728 1.00 87.06 92 GLY A CA 1
ATOM 722 C C . GLY A 1 92 ? 22.043 7.684 -4.807 1.00 87.06 92 GLY A C 1
ATOM 723 O O . GLY A 1 92 ? 22.195 8.106 -3.665 1.00 87.06 92 GLY A O 1
ATOM 724 N N . ARG A 1 93 ? 20.860 7.237 -5.249 1.00 90.56 93 ARG A N 1
ATOM 725 C CA . ARG A 1 93 ? 19.649 7.203 -4.421 1.00 90.56 93 ARG A CA 1
ATOM 726 C C . ARG A 1 93 ? 19.773 6.194 -3.279 1.00 90.56 93 ARG A C 1
ATOM 728 O O . ARG A 1 93 ? 20.395 5.140 -3.440 1.00 90.56 93 ARG A O 1
ATOM 735 N N . ARG A 1 94 ? 19.153 6.530 -2.144 1.00 86.31 94 ARG A N 1
ATOM 736 C CA . ARG A 1 94 ? 18.958 5.682 -0.951 1.00 86.31 94 ARG A CA 1
ATOM 737 C C . ARG A 1 94 ? 17.657 6.031 -0.209 1.00 86.31 94 ARG A C 1
ATOM 739 O O . ARG A 1 94 ? 17.555 5.785 0.983 1.00 86.31 94 ARG A O 1
ATOM 746 N N . ASP A 1 95 ? 16.697 6.636 -0.903 1.00 85.06 95 ASP A N 1
ATOM 747 C CA . ASP A 1 95 ? 15.476 7.235 -0.354 1.00 85.06 95 ASP A CA 1
ATOM 748 C C . ASP A 1 95 ? 14.248 6.310 -0.452 1.00 85.06 95 ASP A C 1
ATOM 750 O O . ASP A 1 95 ? 14.256 5.311 -1.185 1.00 85.06 95 ASP A O 1
ATOM 754 N N . ARG A 1 96 ? 13.160 6.667 0.249 1.00 84.88 96 ARG A N 1
ATOM 755 C CA . ARG A 1 96 ? 11.856 5.971 0.207 1.00 84.88 96 ARG A CA 1
ATOM 756 C C . ARG A 1 96 ? 11.387 5.651 -1.218 1.00 84.88 96 ARG A C 1
ATOM 758 O O . ARG A 1 96 ? 10.887 4.551 -1.456 1.00 84.88 96 ARG A O 1
ATOM 765 N N . MET A 1 97 ? 11.579 6.558 -2.181 1.00 89.19 97 MET A N 1
ATOM 766 C CA . MET A 1 97 ? 11.128 6.333 -3.560 1.00 89.19 97 MET A CA 1
ATOM 767 C C . MET A 1 97 ? 11.916 5.215 -4.254 1.00 89.19 97 MET A C 1
ATOM 769 O O . MET A 1 97 ? 11.323 4.391 -4.950 1.00 89.19 97 MET A O 1
ATOM 773 N N . GLN A 1 98 ? 13.235 5.133 -4.035 1.00 91.00 98 GLN A N 1
ATOM 774 C CA . GLN A 1 98 ? 14.034 4.006 -4.523 1.00 91.00 98 GLN A CA 1
ATOM 775 C C . GLN A 1 98 ? 13.520 2.693 -3.930 1.00 91.00 98 GLN A C 1
ATOM 777 O O . GLN A 1 98 ? 13.296 1.743 -4.675 1.00 91.00 98 GLN A O 1
ATOM 782 N N . ALA A 1 99 ? 13.287 2.637 -2.616 1.00 87.56 99 ALA A N 1
ATOM 783 C CA . ALA A 1 99 ? 12.785 1.425 -1.975 1.00 87.56 99 ALA A CA 1
ATOM 784 C C . ALA A 1 99 ? 11.431 0.966 -2.538 1.00 87.56 99 ALA A C 1
ATOM 786 O O . ALA A 1 99 ? 11.274 -0.221 -2.819 1.00 87.56 99 ALA A O 1
ATOM 787 N N . LEU A 1 100 ? 10.496 1.892 -2.774 1.00 90.75 100 LEU A N 1
ATOM 788 C CA . LEU A 1 100 ? 9.212 1.606 -3.421 1.00 90.75 100 LEU A CA 1
ATOM 789 C C . LEU A 1 100 ? 9.392 1.045 -4.842 1.00 90.75 100 LEU A C 1
ATOM 791 O O . LEU A 1 100 ? 8.703 0.095 -5.214 1.00 90.75 100 LEU A O 1
ATOM 795 N N . VAL A 1 101 ? 10.341 1.582 -5.614 1.00 94.12 101 VAL A N 1
ATOM 796 C CA . VAL A 1 101 ? 10.668 1.103 -6.967 1.00 94.12 101 VAL A CA 1
ATOM 797 C C . VAL A 1 101 ? 11.302 -0.291 -6.962 1.00 94.12 101 VAL A C 1
ATOM 799 O O . VAL A 1 101 ? 10.904 -1.125 -7.775 1.00 94.12 101 VAL A O 1
ATOM 802 N N . GLU A 1 102 ? 12.223 -0.586 -6.038 1.00 93.62 102 GLU A N 1
ATOM 803 C CA . GLU A 1 102 ? 12.786 -1.939 -5.877 1.00 93.62 102 GLU A CA 1
ATOM 804 C C . GLU A 1 102 ? 11.706 -2.954 -5.474 1.00 93.62 102 GLU A C 1
ATOM 806 O O . GLU A 1 102 ? 11.631 -4.055 -6.013 1.00 93.62 102 GLU A O 1
ATOM 811 N N . GLU A 1 103 ? 10.827 -2.569 -4.550 1.00 90.56 103 GLU A N 1
ATOM 812 C CA . GLU A 1 103 ? 9.706 -3.388 -4.091 1.00 90.56 103 GLU A CA 1
ATOM 813 C C . GLU A 1 103 ? 8.608 -3.596 -5.147 1.00 90.56 103 GLU A C 1
ATOM 815 O O . GLU A 1 103 ? 7.839 -4.560 -5.069 1.00 90.56 103 GLU A O 1
ATOM 820 N N . GLY A 1 104 ? 8.516 -2.693 -6.120 1.00 94.06 104 GLY A N 1
ATOM 821 C CA . GLY A 1 104 ? 7.628 -2.791 -7.272 1.00 94.06 104 GLY A CA 1
ATOM 822 C C . GLY A 1 104 ? 8.228 -3.529 -8.470 1.00 94.06 104 GLY A C 1
ATOM 823 O O . GLY A 1 104 ? 7.520 -3.708 -9.463 1.00 94.06 104 GLY A O 1
ATOM 824 N N . LEU A 1 105 ? 9.503 -3.928 -8.422 1.00 96.00 105 LEU A N 1
ATOM 825 C CA . LEU A 1 105 ? 10.273 -4.321 -9.603 1.00 96.00 105 LEU A CA 1
ATOM 826 C C . LEU A 1 105 ? 9.829 -5.646 -10.235 1.00 96.00 105 LEU A C 1
ATOM 828 O O . LEU A 1 105 ? 9.725 -6.684 -9.579 1.00 96.00 105 LEU A O 1
ATOM 832 N N . VAL A 1 106 ? 9.657 -5.615 -11.555 1.00 95.25 106 VAL A N 1
ATOM 833 C CA . VAL A 1 106 ? 9.308 -6.755 -12.399 1.00 95.25 106 VAL A CA 1
ATOM 834 C C . VAL A 1 106 ? 10.139 -6.704 -13.685 1.00 95.25 106 VAL A C 1
ATOM 836 O O . VAL A 1 106 ? 9.876 -5.901 -14.583 1.00 95.25 106 VAL A O 1
ATOM 839 N N . GLU A 1 107 ? 11.146 -7.569 -13.798 1.00 92.31 107 GLU A N 1
ATOM 840 C CA . GLU A 1 107 ? 11.968 -7.666 -15.010 1.00 92.31 107 GLU A CA 1
ATOM 841 C C . GLU A 1 107 ? 11.325 -8.613 -16.034 1.00 92.31 107 GLU A C 1
ATOM 843 O O . GLU A 1 107 ? 11.093 -9.794 -15.772 1.00 92.31 107 GLU A O 1
ATOM 848 N N . VAL A 1 108 ? 11.022 -8.093 -17.226 1.00 87.88 108 VAL A N 1
ATOM 849 C CA . VAL A 1 108 ? 10.384 -8.844 -18.313 1.00 87.88 108 VAL A CA 1
ATOM 850 C C . VAL A 1 108 ? 11.456 -9.257 -19.317 1.00 87.88 108 VAL A C 1
ATOM 852 O O . VAL A 1 108 ? 11.747 -8.537 -20.273 1.00 87.88 108 VAL A O 1
ATOM 855 N N . GLU A 1 109 ? 12.055 -10.432 -19.089 1.00 77.56 109 GLU A N 1
ATOM 856 C CA . GLU A 1 109 ? 13.173 -10.954 -19.887 1.00 77.56 109 GLU A CA 1
ATOM 857 C C . GLU A 1 109 ? 12.969 -10.786 -21.403 1.00 77.56 109 GLU A C 1
ATOM 859 O O . GLU A 1 109 ? 11.980 -11.259 -21.986 1.00 77.56 109 GLU A O 1
ATOM 864 N N . ARG A 1 110 ? 13.974 -10.207 -22.076 1.00 59.41 110 ARG A N 1
ATOM 865 C CA . ARG A 1 110 ? 14.155 -10.385 -23.521 1.00 59.41 110 ARG A CA 1
ATOM 866 C C . ARG A 1 110 ? 14.459 -11.861 -23.774 1.00 59.41 110 ARG A C 1
ATOM 868 O O . ARG A 1 110 ? 15.570 -12.317 -23.520 1.00 59.41 110 ARG A O 1
ATOM 875 N N . ARG A 1 111 ? 13.484 -12.592 -24.323 1.00 50.62 111 ARG A N 1
ATOM 876 C CA . ARG A 1 111 ? 13.678 -13.960 -24.821 1.00 50.62 111 ARG A CA 1
ATOM 877 C C . ARG A 1 111 ? 14.780 -13.931 -25.883 1.00 50.62 111 ARG A C 1
ATOM 879 O O . ARG A 1 111 ? 14.546 -13.467 -26.996 1.00 50.62 111 ARG A O 1
ATOM 886 N N . ALA A 1 112 ? 15.977 -14.394 -25.531 1.00 46.66 112 ALA A N 1
ATOM 887 C CA . ALA A 1 112 ? 17.070 -14.525 -26.486 1.00 46.66 112 ALA A CA 1
ATOM 888 C C . ALA A 1 112 ? 16.653 -15.461 -27.642 1.00 46.66 112 ALA A C 1
ATOM 890 O O . ALA A 1 112 ? 15.897 -16.411 -27.398 1.00 46.66 112 ALA A O 1
ATOM 891 N N . PRO A 1 113 ? 17.148 -15.246 -28.878 1.00 37.19 113 PRO A N 1
ATOM 892 C CA . PRO A 1 113 ? 17.008 -16.245 -29.933 1.00 37.19 113 PRO A CA 1
ATOM 893 C C . PRO A 1 113 ? 17.582 -17.575 -29.431 1.00 37.19 113 PRO A C 1
ATOM 895 O O . PRO A 1 113 ? 18.602 -17.601 -28.735 1.00 37.19 113 PRO A O 1
ATOM 898 N N . ALA A 1 114 ? 16.882 -18.673 -29.720 1.00 36.12 114 ALA A N 1
ATOM 899 C CA . ALA A 1 114 ? 17.125 -19.954 -29.070 1.00 36.12 114 ALA A CA 1
ATOM 900 C C . ALA A 1 114 ? 18.543 -20.474 -29.362 1.00 36.12 114 ALA A C 1
ATOM 902 O O . ALA A 1 114 ? 18.818 -20.998 -30.440 1.00 36.12 114 ALA A O 1
ATOM 903 N N . ARG A 1 115 ? 19.450 -20.356 -28.382 1.00 39.22 115 ARG A N 1
ATOM 904 C CA . ARG A 1 115 ? 20.778 -20.971 -28.465 1.00 39.22 115 ARG A CA 1
ATOM 905 C C . ARG A 1 115 ? 20.612 -22.488 -28.495 1.00 39.22 115 ARG A C 1
ATOM 907 O O . ARG A 1 115 ? 20.202 -23.084 -27.498 1.00 39.22 115 ARG A O 1
ATOM 914 N N . VAL A 1 116 ? 20.949 -23.092 -29.634 1.00 40.62 116 VAL A N 1
ATOM 915 C CA . VAL A 1 116 ? 20.985 -24.547 -29.821 1.00 40.62 116 VAL A CA 1
ATOM 916 C C . VAL A 1 116 ? 21.859 -25.162 -28.726 1.00 40.62 116 VAL A C 1
ATOM 918 O O . VAL A 1 116 ? 23.044 -24.849 -28.605 1.00 40.62 116 VAL A O 1
ATOM 921 N N . ARG A 1 117 ? 21.259 -26.013 -27.888 1.00 34.62 117 ARG A N 1
ATOM 922 C CA . ARG A 1 117 ? 21.965 -26.695 -26.800 1.00 34.62 117 ARG A CA 1
ATOM 923 C C . ARG A 1 117 ? 22.801 -27.843 -27.360 1.00 34.62 117 ARG A C 1
ATOM 925 O O . ARG A 1 117 ? 22.256 -28.899 -27.664 1.00 34.62 117 ARG A O 1
ATOM 932 N N . GLN A 1 118 ? 24.119 -27.674 -27.398 1.00 35.31 118 GLN A N 1
ATOM 933 C CA . GLN A 1 118 ? 25.026 -28.823 -27.415 1.00 35.31 118 GLN A CA 1
ATOM 934 C C . GLN A 1 118 ? 25.013 -29.516 -26.032 1.00 35.31 118 GLN A C 1
ATOM 936 O O . GLN A 1 118 ? 24.839 -28.839 -25.009 1.00 35.31 118 GLN A O 1
ATOM 941 N N . PRO A 1 119 ? 25.130 -30.855 -25.968 1.00 32.66 119 PRO A N 1
ATOM 942 C CA . PRO A 1 119 ? 24.952 -31.610 -24.729 1.00 32.66 119 PRO A CA 1
ATOM 943 C C . PRO A 1 119 ? 26.145 -31.473 -23.767 1.00 32.66 119 PRO A C 1
ATOM 945 O O . PRO A 1 119 ? 27.302 -31.468 -24.177 1.00 3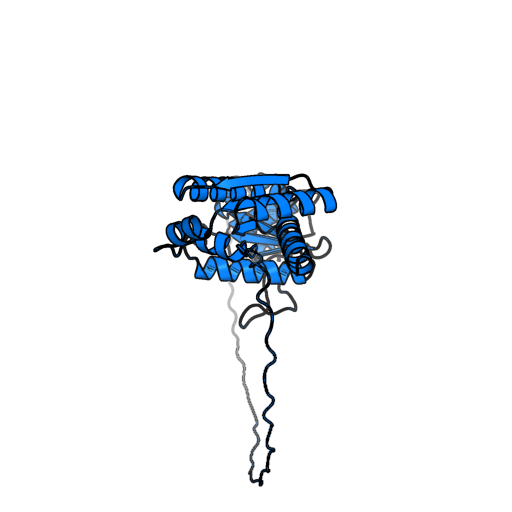2.66 119 PRO A O 1
ATOM 948 N N . ARG A 1 120 ? 25.865 -31.422 -22.457 1.00 36.09 120 ARG A N 1
ATOM 949 C CA . ARG A 1 120 ? 26.892 -31.504 -21.403 1.00 36.09 120 ARG A CA 1
ATOM 950 C C . ARG A 1 120 ? 27.288 -32.957 -21.134 1.00 36.09 120 ARG A C 1
ATOM 952 O O . ARG A 1 120 ? 26.420 -33.800 -20.914 1.00 36.09 120 ARG A O 1
ATOM 959 N N . ALA A 1 121 ? 28.591 -33.217 -21.041 1.00 32.59 121 ALA A N 1
ATOM 960 C CA . ALA A 1 121 ? 29.120 -34.465 -20.497 1.00 32.59 121 ALA A CA 1
ATOM 961 C C . ALA A 1 121 ? 28.844 -34.593 -18.982 1.00 32.59 121 ALA A C 1
ATOM 963 O O . ALA A 1 121 ? 28.741 -33.594 -18.265 1.00 32.59 121 ALA A O 1
ATOM 964 N N . LYS A 1 122 ? 28.730 -35.835 -18.496 1.00 32.25 122 LYS A N 1
ATOM 965 C CA . LYS A 1 122 ? 28.525 -36.172 -17.076 1.00 32.25 122 LYS A CA 1
ATOM 966 C C . LYS A 1 122 ? 29.863 -36.226 -16.323 1.00 32.25 122 LYS A C 1
ATOM 968 O O . LYS A 1 122 ? 30.846 -36.719 -16.868 1.00 32.25 122 LYS A O 1
ATOM 973 N N . ARG A 1 123 ? 29.870 -35.869 -15.034 1.00 30.73 123 ARG A N 1
ATOM 974 C CA . ARG A 1 123 ? 30.826 -36.412 -14.047 1.00 30.73 123 ARG A CA 1
ATOM 975 C C . ARG A 1 123 ? 30.154 -36.535 -12.673 1.00 30.73 123 ARG A C 1
ATOM 977 O O . ARG A 1 123 ? 29.116 -35.916 -12.455 1.00 30.73 123 ARG A O 1
ATOM 984 N N . ALA A 1 124 ? 30.677 -37.419 -11.827 1.00 30.19 124 ALA A N 1
ATOM 985 C CA . ALA A 1 124 ? 29.924 -38.053 -10.742 1.00 30.19 124 ALA A CA 1
ATOM 986 C C . ALA A 1 124 ? 30.245 -37.531 -9.328 1.00 30.19 124 ALA A C 1
ATOM 988 O O . ALA A 1 124 ? 31.283 -36.914 -9.091 1.00 30.19 124 ALA A O 1
ATOM 989 N N . THR A 1 125 ? 29.339 -37.842 -8.402 1.00 32.69 125 THR A N 1
ATOM 990 C CA . THR A 1 125 ? 29.464 -37.725 -6.942 1.00 32.69 125 THR A CA 1
ATOM 991 C C . THR A 1 125 ? 30.493 -38.700 -6.354 1.00 32.69 125 THR A C 1
ATOM 993 O O . THR A 1 125 ? 30.643 -39.809 -6.868 1.00 32.69 125 THR A O 1
ATOM 996 N N . PRO A 1 126 ? 31.098 -38.346 -5.209 1.00 32.50 126 PRO A N 1
ATOM 997 C CA . PRO A 1 126 ? 31.523 -39.300 -4.181 1.00 32.50 126 PRO A CA 1
ATOM 998 C C . PRO A 1 126 ? 30.778 -39.092 -2.842 1.00 32.50 126 PRO A C 1
ATOM 1000 O O . PRO A 1 126 ? 30.025 -38.133 -2.673 1.00 32.50 126 PRO A O 1
ATOM 1003 N N . THR A 1 127 ? 30.965 -40.025 -1.905 1.00 28.69 127 THR A N 1
ATOM 1004 C CA . THR A 1 127 ? 30.171 -40.210 -0.672 1.00 28.69 127 THR A CA 1
ATOM 1005 C C . THR A 1 127 ? 30.845 -39.741 0.628 1.00 28.69 127 THR A C 1
ATOM 1007 O O . THR A 1 127 ? 32.051 -39.520 0.686 1.00 28.69 127 THR A O 1
ATOM 1010 N N . HIS A 1 128 ? 30.040 -39.654 1.694 1.00 31.88 128 HIS A N 1
ATOM 1011 C CA . HIS A 1 128 ? 30.453 -39.493 3.098 1.00 31.88 128 HIS A CA 1
ATOM 1012 C C . HIS A 1 128 ? 31.359 -40.623 3.627 1.00 31.88 128 HIS A C 1
ATOM 1014 O O . HIS A 1 128 ? 31.261 -41.764 3.171 1.00 31.88 128 HIS A O 1
ATOM 1020 N N . PRO A 1 129 ? 32.123 -40.325 4.694 1.00 31.80 129 PRO A N 1
ATOM 1021 C CA . PRO A 1 129 ? 32.125 -41.154 5.907 1.00 31.80 129 PRO A CA 1
ATOM 1022 C C . PRO A 1 129 ? 31.674 -40.369 7.172 1.00 31.80 129 PRO A C 1
ATOM 1024 O O . PRO A 1 129 ? 31.101 -39.281 7.058 1.00 31.80 129 PRO A O 1
ATOM 1027 N N . ALA A 1 130 ? 31.838 -40.967 8.364 1.00 28.70 130 ALA A N 1
ATOM 1028 C CA . ALA A 1 130 ? 31.035 -40.705 9.574 1.00 28.70 130 ALA A CA 1
ATOM 1029 C C . ALA A 1 130 ? 31.792 -40.123 10.805 1.00 28.70 130 ALA A C 1
ATOM 1031 O O . ALA A 1 130 ? 32.972 -39.791 10.736 1.00 28.70 130 ALA A O 1
ATOM 1032 N N . GLN A 1 131 ? 31.063 -39.978 11.924 1.00 32.97 131 GLN A N 1
ATOM 1033 C CA . GLN A 1 131 ? 31.481 -39.422 13.230 1.00 32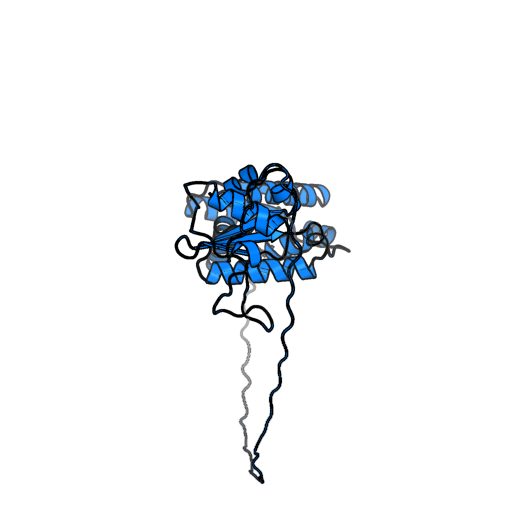.97 131 GLN A CA 1
ATOM 1034 C C . GLN A 1 131 ? 32.359 -40.375 14.074 1.00 32.97 131 GLN A C 1
ATOM 1036 O O . GLN A 1 131 ? 32.445 -41.567 13.773 1.00 32.97 131 GLN A O 1
ATOM 1041 N N . PRO A 1 132 ? 32.924 -39.879 15.195 1.00 33.03 132 PRO A N 1
ATOM 1042 C CA . PRO A 1 132 ? 32.604 -40.503 16.495 1.00 33.03 132 PRO A CA 1
ATOM 1043 C C . PRO A 1 132 ? 32.182 -39.508 17.616 1.00 33.03 132 PRO A C 1
ATOM 1045 O O . PRO A 1 132 ? 31.901 -38.340 17.360 1.00 33.03 132 PRO A O 1
ATOM 1048 N N . THR A 1 133 ? 32.039 -40.012 18.851 1.00 28.39 133 THR A N 1
ATOM 1049 C CA . THR A 1 133 ? 31.070 -39.582 19.892 1.00 28.39 133 THR A CA 1
ATOM 1050 C C . THR A 1 133 ? 31.633 -38.991 21.205 1.00 28.39 133 THR A C 1
ATOM 1052 O O . THR A 1 133 ? 32.726 -39.365 21.614 1.00 28.39 133 THR A O 1
ATOM 1055 N N . ALA A 1 134 ? 30.752 -38.297 21.959 1.00 28.36 134 ALA A N 1
ATOM 1056 C CA . ALA A 1 134 ? 30.770 -38.070 23.431 1.00 28.36 134 ALA A CA 1
ATOM 1057 C C . ALA A 1 134 ? 31.824 -37.063 23.987 1.00 28.36 134 ALA A C 1
ATOM 1059 O O . ALA A 1 134 ? 32.704 -36.647 23.245 1.00 28.36 134 ALA A O 1
ATOM 1060 N N . THR A 1 135 ? 31.774 -36.535 25.229 1.00 30.89 135 THR A N 1
ATOM 1061 C CA . THR A 1 135 ? 31.015 -36.826 26.488 1.00 30.89 135 THR A CA 1
ATOM 1062 C C . THR A 1 135 ? 30.519 -35.547 27.222 1.00 30.89 135 THR A C 1
ATOM 1064 O O . THR A 1 135 ? 30.891 -34.442 26.844 1.00 30.89 135 THR A O 1
ATOM 1067 N N . ALA A 1 136 ? 29.737 -35.684 28.313 1.00 31.95 136 ALA A N 1
ATOM 1068 C CA . ALA A 1 136 ? 29.286 -34.596 29.215 1.00 31.95 136 ALA A CA 1
ATOM 1069 C C . ALA A 1 136 ? 29.574 -34.890 30.713 1.00 31.95 136 ALA A C 1
ATOM 1071 O O . ALA A 1 136 ? 29.770 -36.054 31.065 1.00 31.95 136 ALA A O 1
ATOM 1072 N N . PRO A 1 137 ? 29.622 -33.859 31.587 1.00 40.41 137 PRO A N 1
ATOM 1073 C CA . PRO A 1 137 ? 28.707 -33.727 32.755 1.00 40.41 137 PRO A CA 1
ATOM 1074 C C . PRO A 1 137 ? 28.213 -32.250 32.958 1.00 40.41 137 PRO A C 1
ATOM 1076 O O . PRO A 1 137 ? 28.776 -31.354 32.346 1.00 40.41 137 PRO A O 1
ATOM 1079 N N . THR A 1 138 ? 27.120 -31.845 33.646 1.00 27.92 138 THR A N 1
ATOM 1080 C CA . THR A 1 138 ? 26.400 -32.274 34.886 1.00 27.92 138 THR A CA 1
ATOM 1081 C C . THR A 1 138 ? 27.100 -31.771 36.174 1.00 27.92 138 THR A C 1
ATOM 1083 O O . THR A 1 138 ? 28.254 -32.120 36.367 1.00 27.92 138 THR A O 1
ATOM 1086 N N . ALA A 1 139 ? 26.539 -30.974 37.111 1.00 29.97 139 ALA A N 1
ATOM 1087 C CA . ALA A 1 139 ? 25.193 -30.384 37.374 1.00 29.97 139 ALA A CA 1
ATOM 1088 C C . ALA A 1 139 ? 25.345 -28.968 38.070 1.00 29.97 139 ALA A C 1
ATOM 1090 O O . ALA A 1 139 ? 26.382 -28.358 37.847 1.00 29.97 139 ALA A O 1
ATOM 1091 N N . ALA A 1 140 ? 24.466 -28.318 38.877 1.00 30.42 140 ALA A N 1
ATOM 1092 C CA . ALA A 1 140 ? 23.165 -28.633 39.512 1.00 30.42 140 ALA A CA 1
ATOM 1093 C C . ALA A 1 140 ? 22.360 -27.385 40.023 1.00 30.42 140 ALA A C 1
ATOM 1095 O O . ALA A 1 140 ? 22.954 -26.394 40.420 1.00 30.42 140 ALA A O 1
ATOM 1096 N N . ARG A 1 141 ? 21.016 -27.523 40.095 1.00 28.11 141 ARG A N 1
ATOM 1097 C CA . ARG A 1 141 ? 20.031 -27.171 41.175 1.00 28.11 141 ARG A CA 1
ATOM 1098 C C . ARG A 1 141 ? 20.068 -25.823 41.972 1.00 28.11 141 ARG A C 1
ATOM 1100 O O . ARG A 1 141 ? 21.088 -25.427 42.512 1.00 28.11 141 ARG A O 1
ATOM 1107 N N . ALA A 1 142 ? 18.880 -25.214 42.173 1.00 34.16 142 ALA A N 1
ATOM 1108 C CA . ALA A 1 142 ? 18.596 -23.978 42.957 1.00 34.16 142 ALA A CA 1
ATOM 1109 C C . ALA A 1 142 ? 18.114 -24.224 44.423 1.00 34.16 142 ALA A C 1
ATOM 1111 O O . ALA A 1 142 ? 17.983 -25.393 44.806 1.00 34.16 142 ALA A O 1
ATOM 1112 N N . PRO A 1 143 ? 17.845 -23.175 45.254 1.00 37.97 143 PRO A N 1
ATOM 1113 C CA . PRO A 1 143 ? 16.473 -22.613 45.389 1.00 37.97 143 PRO A CA 1
ATOM 1114 C C . PRO A 1 143 ? 16.390 -21.072 45.676 1.00 37.97 143 PRO A C 1
ATOM 1116 O O . PRO A 1 143 ? 17.313 -20.336 45.345 1.00 37.97 143 PRO A O 1
ATOM 1119 N N . SER A 1 144 ? 15.258 -20.567 46.217 1.00 28.56 144 SER A N 1
ATOM 1120 C CA . SER A 1 144 ? 14.873 -19.125 46.311 1.00 28.56 144 SER A CA 1
ATOM 1121 C C . SER A 1 144 ? 14.515 -18.637 47.757 1.00 28.56 144 SER A C 1
ATOM 1123 O O . SER A 1 144 ? 15.169 -19.097 48.686 1.00 28.56 144 SER A O 1
ATOM 1125 N N . PRO A 1 145 ? 13.498 -17.765 47.997 1.00 48.00 145 PRO A N 1
ATOM 1126 C CA . PRO A 1 145 ? 13.518 -16.302 48.266 1.00 48.00 145 PRO A CA 1
ATOM 1127 C C . PRO A 1 145 ? 13.174 -15.994 49.769 1.00 48.00 145 PRO A C 1
ATOM 1129 O O . PRO A 1 145 ? 13.619 -16.787 50.595 1.00 48.00 145 PRO A O 1
ATOM 1132 N N . PRO A 1 146 ? 12.347 -15.001 50.226 1.00 47.28 146 PRO A N 1
ATOM 1133 C CA . PRO A 1 146 ? 11.898 -13.665 49.744 1.00 47.28 146 PRO A CA 1
ATOM 1134 C C . PRO A 1 146 ? 12.001 -12.531 50.824 1.00 47.28 146 PRO A C 1
ATOM 1136 O O . PRO A 1 146 ? 12.470 -12.788 51.929 1.00 47.28 146 PRO A O 1
ATOM 1139 N N . ARG A 1 147 ? 11.455 -11.312 50.580 1.00 30.22 147 ARG A N 1
ATOM 1140 C CA . ARG A 1 147 ? 10.378 -10.687 51.419 1.00 30.22 147 ARG A CA 1
ATOM 1141 C C . ARG A 1 147 ? 9.897 -9.282 50.984 1.00 30.22 147 ARG A C 1
ATOM 1143 O O . ARG A 1 147 ? 10.556 -8.557 50.255 1.00 30.22 147 ARG A O 1
ATOM 1150 N N . THR A 1 148 ? 8.697 -8.960 51.473 1.00 27.56 148 THR A N 1
ATOM 1151 C CA . THR A 1 148 ? 7.843 -7.766 51.299 1.00 27.56 148 THR A CA 1
ATOM 1152 C C . THR A 1 148 ? 8.180 -6.569 52.200 1.00 27.56 148 THR A C 1
ATOM 1154 O O . THR A 1 148 ? 8.551 -6.791 53.353 1.00 27.56 148 THR A O 1
ATOM 1157 N N . ALA A 1 149 ? 7.787 -5.355 51.787 1.00 28.83 149 ALA A N 1
ATOM 1158 C CA . ALA A 1 149 ? 7.038 -4.399 52.627 1.00 28.83 149 ALA A CA 1
ATOM 1159 C C . ALA A 1 149 ? 6.342 -3.316 51.768 1.00 28.83 149 ALA A C 1
ATOM 1161 O O . ALA A 1 149 ? 6.759 -3.062 50.641 1.00 28.83 149 ALA A O 1
ATOM 1162 N N . ALA A 1 150 ? 5.299 -2.677 52.305 1.00 27.56 150 ALA A N 1
ATOM 1163 C CA . ALA A 1 150 ? 4.601 -1.527 51.717 1.00 27.56 150 ALA A CA 1
ATOM 1164 C C . ALA A 1 150 ? 4.255 -0.508 52.819 1.00 27.56 150 ALA A C 1
ATOM 1166 O O . ALA A 1 150 ? 4.177 -0.885 53.988 1.00 27.56 150 ALA A O 1
ATOM 1167 N N . ALA A 1 151 ? 4.016 0.757 52.458 1.00 29.77 151 ALA A N 1
ATOM 1168 C CA . ALA A 1 151 ? 3.501 1.777 53.373 1.00 29.77 151 ALA A CA 1
ATOM 1169 C C . ALA A 1 151 ? 2.635 2.809 52.630 1.00 29.77 151 ALA A C 1
ATOM 1171 O O . ALA A 1 151 ? 2.951 3.211 51.512 1.00 29.77 151 ALA A O 1
ATOM 1172 N N . THR A 1 152 ? 1.544 3.230 53.266 1.00 28.06 152 THR A N 1
ATOM 1173 C CA . THR A 1 152 ? 0.546 4.182 52.753 1.00 28.06 152 THR A CA 1
ATOM 1174 C C . THR A 1 152 ? 0.563 5.483 53.547 1.00 28.06 152 THR A C 1
ATOM 1176 O O . THR A 1 152 ? 0.694 5.437 54.769 1.00 28.06 152 THR A O 1
ATOM 1179 N N . ALA A 1 153 ? 0.285 6.615 52.899 1.00 29.91 153 ALA A N 1
ATOM 1180 C CA . ALA A 1 153 ? -0.182 7.823 53.579 1.00 29.91 153 ALA A CA 1
ATOM 1181 C C . ALA A 1 153 ? -1.117 8.631 52.665 1.00 29.91 153 ALA A C 1
ATOM 1183 O O . ALA A 1 153 ? -0.824 8.828 51.488 1.00 29.91 153 ALA A O 1
ATOM 1184 N N . ALA A 1 154 ? -2.227 9.105 53.224 1.00 29.64 154 ALA A N 1
ATOM 1185 C CA . ALA A 1 154 ? -3.155 10.049 52.608 1.00 29.64 154 ALA A CA 1
ATOM 1186 C C . ALA A 1 154 ? -3.593 11.062 53.674 1.00 29.64 154 ALA A C 1
ATOM 1188 O O . ALA A 1 154 ? -3.702 10.676 54.835 1.00 29.64 154 ALA A O 1
ATOM 1189 N N . THR A 1 155 ? -3.891 12.302 53.272 1.00 30.62 155 THR A N 1
ATOM 1190 C CA . THR A 1 155 ? -4.671 13.278 54.059 1.00 30.62 155 THR A CA 1
ATOM 1191 C C . THR A 1 155 ? -5.372 14.249 53.103 1.00 30.62 155 THR A C 1
ATOM 1193 O O . THR A 1 155 ? -4.804 14.637 52.082 1.00 30.62 155 THR A O 1
ATOM 1196 N N . ASP A 1 156 ? -6.602 14.642 53.431 1.00 29.97 156 ASP A N 1
ATOM 1197 C CA . ASP A 1 156 ? -7.434 15.557 52.644 1.00 29.97 156 A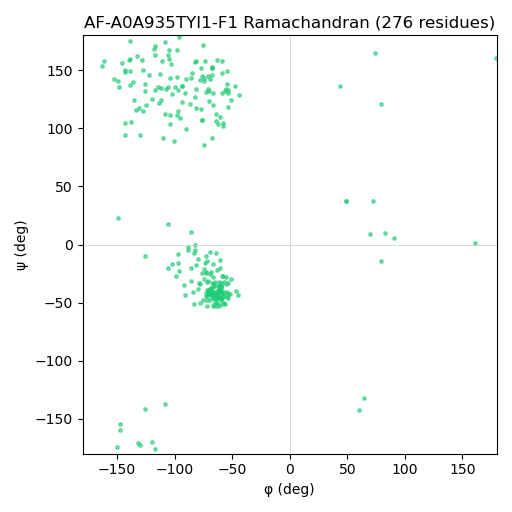SP A CA 1
ATOM 1198 C C . ASP A 1 156 ? -7.006 17.034 52.691 1.00 29.97 156 ASP A C 1
ATOM 1200 O O . ASP A 1 156 ? -6.466 17.527 53.681 1.00 29.97 156 ASP A O 1
ATOM 1204 N N . ALA A 1 157 ? -7.423 17.788 51.669 1.00 31.50 157 ALA A N 1
ATOM 1205 C CA . ALA A 1 157 ? -7.616 19.235 51.751 1.00 31.50 157 ALA A CA 1
ATOM 1206 C C . ALA A 1 157 ? -8.952 19.619 51.087 1.00 31.50 157 ALA A C 1
ATOM 1208 O O . ALA A 1 157 ? -9.209 19.283 49.929 1.00 31.50 157 ALA A O 1
ATOM 1209 N N . ARG A 1 158 ? -9.833 20.313 51.823 1.00 32.97 158 ARG A N 1
ATOM 1210 C CA . ARG A 1 158 ? -11.169 20.704 51.332 1.00 32.97 158 ARG A CA 1
ATOM 1211 C C . ARG A 1 158 ? -11.061 21.805 50.271 1.00 32.97 158 ARG A C 1
ATOM 1213 O O . ARG A 1 158 ? -10.375 22.799 50.483 1.00 32.97 158 ARG A O 1
ATOM 1220 N N . SER A 1 159 ? -11.784 21.655 49.161 1.00 32.12 159 SER A N 1
ATOM 1221 C CA . SER A 1 159 ? -11.784 22.616 48.048 1.00 32.12 159 SER A CA 1
ATOM 1222 C C . SER A 1 159 ? -13.070 23.449 48.012 1.00 32.12 159 SER A C 1
ATOM 1224 O O . SER A 1 159 ? -14.167 22.908 48.156 1.00 32.12 159 SER A O 1
ATOM 1226 N N . LEU A 1 160 ? -12.935 24.763 47.811 1.00 40.59 160 LEU A N 1
ATOM 1227 C CA . LEU A 1 160 ? -14.054 25.692 47.618 1.00 40.59 160 LEU A CA 1
ATOM 1228 C C . LEU A 1 160 ? -14.597 25.591 46.183 1.00 40.59 160 LEU A C 1
ATOM 1230 O O . LEU A 1 160 ? -13.838 25.442 45.225 1.00 40.59 160 LEU A O 1
ATOM 1234 N N . ALA A 1 161 ? -15.918 25.673 46.026 1.00 36.72 161 ALA A N 1
ATOM 1235 C CA . ALA A 1 161 ? -16.577 25.372 44.759 1.00 36.72 161 ALA A CA 1
ATOM 1236 C C . ALA A 1 161 ? -16.302 26.417 43.656 1.00 36.72 161 ALA A C 1
ATOM 1238 O O . ALA A 1 161 ? -16.649 27.590 43.778 1.00 36.72 161 ALA A O 1
ATOM 1239 N N . ARG A 1 162 ? -15.765 25.949 42.523 1.00 37.53 162 ARG A N 1
ATOM 1240 C CA . ARG A 1 162 ? -15.858 26.592 41.198 1.00 37.53 162 ARG A CA 1
ATOM 1241 C C . ARG A 1 162 ? -16.753 25.727 40.292 1.00 37.53 162 ARG A C 1
ATOM 1243 O O . ARG A 1 162 ? -16.928 24.545 40.600 1.00 37.53 162 ARG A O 1
ATOM 1250 N N . PRO A 1 163 ? -17.357 26.277 39.217 1.00 39.81 163 PRO A N 1
ATOM 1251 C CA . PRO A 1 163 ? -18.308 25.540 38.384 1.00 39.81 163 PRO A CA 1
ATOM 1252 C C . PRO A 1 163 ? -17.725 24.219 37.871 1.00 39.81 163 PRO A C 1
ATOM 1254 O O . PRO A 1 163 ? -16.589 24.153 37.397 1.00 39.81 163 PRO A O 1
ATOM 1257 N N . ARG A 1 164 ? -18.523 23.155 37.998 1.00 40.38 164 ARG A N 1
ATOM 1258 C CA . ARG A 1 164 ? -18.126 21.772 37.729 1.00 40.38 164 ARG A CA 1
ATOM 1259 C C . ARG A 1 164 ? -18.017 21.531 36.225 1.00 40.38 164 ARG A C 1
ATOM 1261 O O . ARG A 1 164 ? -18.953 21.035 35.605 1.00 40.38 164 ARG A O 1
ATOM 1268 N N . ALA A 1 165 ? -16.850 21.840 35.660 1.00 46.44 165 ALA A N 1
ATOM 1269 C CA . ALA A 1 165 ? -16.434 21.279 34.380 1.00 46.44 165 ALA A CA 1
ATOM 1270 C C . ALA A 1 165 ? -16.656 19.758 34.407 1.00 46.44 165 ALA A C 1
ATOM 1272 O O . ALA A 1 165 ? -16.360 19.099 35.412 1.00 46.44 165 ALA A O 1
ATOM 1273 N N . ALA A 1 166 ? -17.207 19.205 33.325 1.00 45.09 166 ALA A N 1
ATOM 1274 C CA . ALA A 1 166 ? -17.431 17.772 33.224 1.00 45.09 166 ALA A CA 1
ATOM 1275 C C . ALA A 1 166 ? -16.078 17.054 33.323 1.00 45.09 166 ALA A C 1
ATOM 1277 O O . ALA A 1 166 ? -15.242 17.149 32.426 1.00 45.09 166 ALA A O 1
ATOM 1278 N N . ARG A 1 167 ? -15.845 16.355 34.442 1.00 45.91 167 ARG A N 1
ATOM 1279 C CA . ARG A 1 167 ? -14.695 15.462 34.596 1.00 45.91 167 ARG A CA 1
ATOM 1280 C C . ARG A 1 167 ? -14.905 14.285 33.647 1.00 45.91 167 ARG A C 1
ATOM 1282 O O . ARG A 1 167 ? -15.535 13.302 34.023 1.00 45.91 167 ARG A O 1
ATOM 1289 N N . PHE A 1 168 ? -14.382 14.412 32.431 1.00 54.94 168 PHE A N 1
ATOM 1290 C CA . PHE A 1 168 ? -14.132 13.278 31.553 1.00 54.94 168 PHE A CA 1
ATOM 1291 C C . PHE A 1 168 ? -13.194 12.325 32.295 1.00 54.94 168 PHE A C 1
ATOM 1293 O O . PHE A 1 168 ? -12.000 12.588 32.443 1.00 54.94 168 PHE A O 1
ATOM 1300 N N . VAL A 1 169 ? -13.766 11.252 32.833 1.00 61.16 169 VAL A N 1
ATOM 1301 C CA . VAL A 1 169 ? -13.001 10.117 33.339 1.00 61.16 169 VAL A CA 1
ATOM 1302 C C . VAL A 1 169 ? -12.562 9.349 32.104 1.00 61.16 169 VAL A C 1
ATOM 1304 O O . VAL A 1 169 ? -13.401 8.747 31.439 1.00 61.16 169 VAL A O 1
ATOM 1307 N N . ALA A 1 170 ? -11.272 9.426 31.777 1.00 69.00 170 ALA A N 1
ATOM 1308 C CA . ALA A 1 170 ? -10.711 8.668 30.668 1.00 69.00 170 ALA A CA 1
ATOM 1309 C C . ALA A 1 170 ? -10.991 7.174 30.877 1.00 69.00 170 ALA A C 1
ATOM 1311 O O . ALA A 1 170 ? -10.790 6.637 31.971 1.00 69.00 170 ALA A O 1
ATOM 1312 N N . THR A 1 171 ? -11.475 6.513 29.832 1.00 80.38 171 THR A N 1
ATOM 1313 C CA . THR A 1 171 ? -11.723 5.072 29.845 1.00 80.38 171 THR A CA 1
ATOM 1314 C C . THR A 1 171 ? -10.417 4.298 30.041 1.00 80.38 171 THR A C 1
ATOM 1316 O O . THR A 1 171 ? -9.324 4.772 29.724 1.00 80.38 171 THR A O 1
ATOM 1319 N N . ALA A 1 172 ? -10.524 3.050 30.502 1.00 77.81 172 ALA A N 1
ATOM 1320 C CA . ALA A 1 172 ? -9.371 2.156 30.631 1.00 77.81 172 ALA A CA 1
ATOM 1321 C C . ALA A 1 172 ? -8.651 1.877 29.294 1.00 77.81 172 ALA A C 1
ATOM 1323 O O . ALA A 1 172 ? -7.535 1.360 29.310 1.00 77.81 172 ALA A O 1
ATOM 1324 N N . GLN A 1 173 ? -9.271 2.214 28.156 1.00 78.25 173 GLN A N 1
ATOM 1325 C CA . GLN A 1 173 ? -8.674 2.137 26.827 1.00 78.25 173 GLN A CA 1
ATOM 1326 C C . GLN A 1 173 ? -7.990 3.449 26.421 1.00 78.25 173 GLN A C 1
ATOM 1328 O O . GLN A 1 173 ? -6.856 3.408 25.963 1.00 78.25 173 GLN A O 1
ATOM 1333 N N . GLU A 1 174 ? -8.598 4.616 26.660 1.00 81.88 174 GLU A N 1
ATOM 1334 C CA . GLU A 1 174 ? -7.938 5.917 26.432 1.00 81.88 174 GLU A CA 1
ATOM 1335 C C . GLU A 1 174 ? -6.628 6.058 27.224 1.00 81.88 174 GLU A C 1
ATOM 1337 O O . GLU A 1 174 ? -5.676 6.665 26.740 1.00 81.88 174 GLU A O 1
ATOM 1342 N N . LEU A 1 175 ? -6.548 5.450 28.414 1.00 82.69 175 LEU A N 1
ATOM 1343 C CA . LEU A 1 175 ? -5.325 5.381 29.227 1.00 82.69 175 LEU A CA 1
ATOM 1344 C C . LEU A 1 175 ? -4.212 4.490 28.632 1.00 82.69 175 LEU A C 1
ATOM 1346 O O . LEU A 1 175 ? -3.115 4.451 29.187 1.00 82.69 175 LEU A O 1
ATOM 1350 N N . GLN A 1 176 ? -4.473 3.774 27.533 1.00 85.12 176 GLN A N 1
ATOM 1351 C CA . GLN A 1 176 ? -3.484 2.966 26.805 1.00 85.12 176 GLN A CA 1
ATOM 1352 C C . GLN A 1 176 ? -2.884 3.704 25.599 1.00 85.12 176 GLN A C 1
ATOM 1354 O O . GLN A 1 176 ? -1.932 3.196 25.009 1.00 85.12 176 GLN A O 1
ATOM 1359 N N . ALA A 1 177 ? -3.411 4.881 25.236 1.00 89.75 177 ALA A N 1
ATOM 1360 C CA . ALA A 1 177 ? -2.856 5.710 24.170 1.00 89.75 177 ALA A CA 1
ATOM 1361 C C . ALA A 1 177 ? -1.469 6.241 24.567 1.00 89.75 177 ALA A C 1
ATOM 1363 O O . ALA A 1 177 ? -1.289 6.803 25.650 1.00 89.75 177 ALA A O 1
ATOM 1364 N N . ARG A 1 178 ? -0.487 6.077 23.679 1.00 92.25 178 ARG A N 1
ATOM 1365 C CA . ARG A 1 178 ? 0.910 6.490 23.881 1.00 92.25 178 ARG A CA 1
ATOM 1366 C C . ARG A 1 178 ? 1.220 7.846 23.243 1.00 92.25 178 ARG A C 1
ATOM 1368 O O . ARG A 1 178 ? 2.207 8.481 23.611 1.00 92.25 178 ARG A O 1
ATOM 1375 N N . SER A 1 179 ? 0.360 8.313 22.342 1.00 93.06 179 SER A N 1
ATOM 1376 C CA . SER A 1 179 ? 0.424 9.616 21.679 1.00 93.06 179 SER A CA 1
ATOM 1377 C C . SER A 1 179 ? -0.927 10.341 21.693 1.00 93.06 179 SER A C 1
ATOM 1379 O O . SER A 1 179 ? -1.992 9.749 21.884 1.00 93.06 179 SER A O 1
ATOM 1381 N N . ALA A 1 180 ? -0.893 11.655 21.450 1.00 93.62 180 ALA A N 1
ATOM 1382 C CA . ALA A 1 180 ? -2.107 12.455 21.291 1.00 93.62 180 ALA A CA 1
ATOM 1383 C C . ALA A 1 180 ? -2.923 12.046 20.048 1.00 93.62 180 ALA A C 1
ATOM 1385 O O . ALA A 1 180 ? -4.150 12.103 20.090 1.00 93.62 180 ALA A O 1
ATOM 1386 N N . ALA A 1 181 ? -2.253 11.592 18.982 1.00 95.12 181 ALA A N 1
ATOM 1387 C CA . ALA A 1 181 ? -2.895 11.170 17.740 1.00 95.12 181 ALA A CA 1
ATOM 1388 C C . ALA A 1 181 ? -3.657 9.842 17.908 1.00 95.12 181 ALA A C 1
ATOM 1390 O O . ALA A 1 181 ? -4.807 9.757 17.492 1.00 95.12 181 ALA A O 1
ATOM 1391 N N . GLU A 1 182 ? -3.097 8.847 18.611 1.00 96.19 182 GLU A N 1
ATOM 1392 C CA . GLU A 1 182 ? -3.831 7.630 19.013 1.00 96.19 182 GLU A CA 1
ATOM 1393 C C . GLU A 1 182 ? -5.124 7.956 19.770 1.00 96.19 182 GLU A C 1
ATOM 1395 O O . GLU A 1 182 ? -6.185 7.406 19.473 1.00 96.19 182 GLU A O 1
ATOM 1400 N N . LEU A 1 183 ? -5.048 8.880 20.736 1.00 96.25 183 LEU A N 1
ATOM 1401 C CA . LEU A 1 183 ? -6.198 9.282 21.543 1.00 96.25 183 LEU A CA 1
ATOM 1402 C C . LEU A 1 183 ? -7.242 10.061 20.725 1.00 96.25 183 LEU A C 1
ATOM 1404 O O . LEU A 1 183 ? -8.442 9.857 20.911 1.00 96.25 183 LEU A O 1
ATOM 1408 N N . ALA A 1 184 ? -6.804 10.943 19.823 1.00 96.19 184 ALA A N 1
ATOM 1409 C CA . ALA A 1 184 ? -7.683 11.683 18.920 1.00 96.19 184 ALA A CA 1
ATOM 1410 C C . ALA A 1 184 ? -8.392 10.746 17.928 1.00 96.19 184 ALA A C 1
ATOM 1412 O O . ALA A 1 184 ? -9.614 10.820 17.783 1.00 96.19 184 ALA A O 1
ATOM 1413 N N . MET A 1 185 ? -7.649 9.817 17.318 1.00 96.88 185 MET A N 1
ATOM 1414 C CA . MET A 1 185 ? -8.179 8.831 16.378 1.00 96.88 185 MET A CA 1
ATOM 1415 C C . MET A 1 185 ? -9.166 7.875 17.054 1.00 96.88 185 MET A C 1
ATOM 1417 O O . MET A 1 185 ? -10.268 7.683 16.541 1.00 96.88 185 MET A O 1
ATOM 1421 N N . LEU A 1 186 ? -8.839 7.334 18.239 1.00 96.69 186 LEU A N 1
ATOM 1422 C CA . LEU A 1 186 ? -9.782 6.497 18.987 1.00 96.69 186 LEU A CA 1
ATOM 1423 C C . LEU A 1 186 ? -11.075 7.263 19.296 1.00 96.69 186 LEU A C 1
ATOM 1425 O O . LEU A 1 186 ? -12.161 6.735 19.088 1.00 96.69 186 LEU A O 1
ATOM 1429 N N . ARG A 1 187 ? -10.984 8.516 19.757 1.00 96.19 187 ARG A N 1
ATOM 1430 C CA . ARG A 1 187 ? -12.173 9.329 20.063 1.00 96.19 187 ARG A CA 1
ATOM 1431 C C . ARG A 1 187 ? -13.039 9.599 18.835 1.00 96.19 187 ARG A C 1
ATOM 1433 O O . ARG A 1 187 ? -14.258 9.606 18.966 1.00 96.19 187 ARG A O 1
ATOM 1440 N N . ALA A 1 188 ? -12.441 9.788 17.661 1.00 96.50 188 ALA A N 1
ATOM 1441 C CA . ALA A 1 188 ? -13.181 9.955 16.412 1.00 96.50 188 ALA A CA 1
ATOM 1442 C C . ALA A 1 188 ? -13.871 8.653 15.963 1.00 96.50 188 ALA A C 1
ATOM 1444 O O . ALA A 1 188 ? -15.018 8.690 15.510 1.00 96.50 188 ALA A O 1
ATOM 1445 N N . LEU A 1 189 ? -13.214 7.502 16.150 1.00 96.38 189 LEU A N 1
ATOM 1446 C CA . LEU A 1 189 ? -13.790 6.177 15.897 1.00 96.38 189 LEU A CA 1
ATOM 1447 C C . LEU A 1 189 ? -14.938 5.855 16.870 1.00 96.38 189 LEU A C 1
ATOM 1449 O O . LEU A 1 189 ? -15.979 5.374 16.431 1.00 96.38 189 LEU A O 1
ATOM 1453 N N . GLU A 1 190 ? -14.797 6.177 18.158 1.00 95.62 190 GLU A N 1
ATOM 1454 C CA . GLU A 1 190 ? -15.848 5.989 19.172 1.00 95.62 190 GLU A CA 1
ATOM 1455 C C . GLU A 1 190 ? -17.023 6.969 19.021 1.00 95.62 190 GLU A C 1
ATOM 1457 O O . GLU A 1 190 ? -18.169 6.616 19.290 1.00 95.62 190 GLU A O 1
ATOM 1462 N N . ALA A 1 191 ? -16.777 8.187 18.531 1.00 95.25 191 ALA A N 1
ATOM 1463 C CA . ALA A 1 191 ? -17.837 9.140 18.194 1.00 95.25 191 ALA A CA 1
ATOM 1464 C C . ALA A 1 191 ? -18.600 8.775 16.903 1.00 95.25 191 ALA A C 1
ATOM 1466 O O . ALA A 1 191 ? -19.681 9.313 16.657 1.00 95.25 191 ALA A O 1
ATOM 1467 N N . THR A 1 192 ? -18.057 7.877 16.076 1.00 94.94 192 THR A N 1
ATOM 1468 C CA . THR A 1 192 ? -18.628 7.491 14.781 1.00 94.94 192 THR A CA 1
ATOM 1469 C C . THR A 1 192 ? -19.440 6.193 14.923 1.00 94.94 192 THR A C 1
ATOM 1471 O O . THR A 1 192 ? -18.859 5.136 15.170 1.00 94.94 192 THR A O 1
ATOM 1474 N N . PRO A 1 193 ? -20.777 6.196 14.714 1.00 94.25 193 PRO A N 1
ATOM 1475 C CA . PRO A 1 193 ? -21.625 5.019 14.968 1.00 94.25 193 PRO A CA 1
ATOM 1476 C C . PRO A 1 193 ? -21.280 3.765 14.151 1.00 94.25 193 PRO A C 1
ATOM 1478 O O . PRO A 1 193 ? -21.655 2.658 14.530 1.00 94.25 193 PRO A O 1
ATOM 1481 N N . ALA A 1 194 ? -20.570 3.919 13.029 1.00 91.62 194 ALA A N 1
ATOM 1482 C CA . ALA A 1 194 ? -20.084 2.796 12.234 1.00 91.62 194 ALA A CA 1
ATOM 1483 C C . ALA A 1 194 ? -18.918 2.043 12.905 1.00 91.62 194 ALA A C 1
ATOM 1485 O O . ALA A 1 194 ? -18.746 0.861 12.626 1.00 91.62 194 ALA A O 1
ATOM 1486 N N . THR A 1 195 ? -18.158 2.683 13.798 1.00 94.75 195 THR A N 1
ATOM 1487 C CA . THR A 1 195 ? -16.876 2.188 14.343 1.00 94.75 195 THR A CA 1
ATOM 1488 C C . THR A 1 195 ? -16.806 2.127 15.871 1.00 94.75 195 THR A C 1
ATOM 1490 O O . THR A 1 195 ? -15.867 1.530 16.397 1.00 94.75 195 THR A O 1
ATOM 1493 N N . ALA A 1 196 ? -17.789 2.689 16.577 1.00 95.38 196 ALA A N 1
ATOM 1494 C CA . ALA A 1 196 ? -17.846 2.687 18.037 1.00 95.38 196 ALA A CA 1
ATOM 1495 C C . ALA A 1 196 ? -17.774 1.273 18.643 1.00 95.38 196 ALA A C 1
ATOM 1497 O O . ALA A 1 196 ? -18.454 0.350 18.186 1.00 95.38 196 ALA A O 1
ATOM 1498 N N . GLY A 1 197 ? -16.936 1.107 19.667 1.00 94.62 197 GLY A N 1
ATOM 1499 C CA . GLY A 1 197 ? -16.681 -0.148 20.368 1.00 94.62 197 GLY A CA 1
ATOM 1500 C C . GLY A 1 197 ? -15.920 -1.213 19.570 1.00 94.62 197 GLY A C 1
ATOM 1501 O O . GLY A 1 197 ? -15.853 -2.353 20.032 1.00 94.62 197 GLY A O 1
ATOM 1502 N N . ARG A 1 198 ? -15.381 -0.900 18.378 1.00 95.81 198 ARG A N 1
ATOM 1503 C CA . ARG A 1 198 ? -14.757 -1.908 17.492 1.00 95.81 198 ARG A CA 1
ATOM 1504 C C . ARG A 1 198 ? -13.236 -1.981 17.554 1.00 95.81 198 ARG A C 1
ATOM 1506 O O . ARG A 1 198 ? -12.686 -3.035 17.245 1.00 95.81 198 ARG A O 1
ATOM 1513 N N . PHE A 1 199 ? -12.556 -0.889 17.903 1.00 96.62 199 PHE A N 1
ATOM 1514 C CA .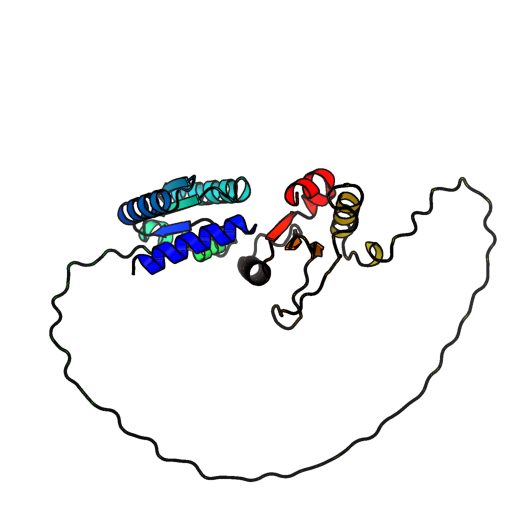 PHE A 1 199 ? -11.095 -0.794 17.811 1.00 96.62 199 PHE A CA 1
ATOM 1515 C C . PHE A 1 199 ? -10.414 -0.968 19.171 1.00 96.62 199 PHE A C 1
ATOM 1517 O O . PHE A 1 199 ? -10.739 -0.274 20.127 1.00 96.62 199 PHE A O 1
ATOM 1524 N N . GLU A 1 200 ? -9.417 -1.848 19.236 1.00 95.62 200 GLU A N 1
ATOM 1525 C CA . GLU A 1 200 ? -8.495 -2.019 20.366 1.00 95.62 200 GLU A CA 1
ATOM 1526 C C . GLU A 1 200 ? -7.249 -1.128 20.165 1.00 95.62 200 GLU A C 1
ATOM 1528 O O . GLU A 1 200 ? -6.635 -1.192 19.099 1.00 95.62 200 GLU A O 1
ATOM 1533 N N . LEU A 1 201 ? -6.834 -0.331 21.163 1.00 96.06 201 LEU A N 1
ATOM 1534 C CA . LEU A 1 201 ? -5.572 0.438 21.115 1.00 96.06 201 LEU A CA 1
ATOM 1535 C C . LEU A 1 201 ? -4.344 -0.452 21.370 1.00 96.06 201 LEU A C 1
ATOM 1537 O O . LEU A 1 201 ? -4.384 -1.337 22.224 1.00 96.06 201 LEU A O 1
ATOM 1541 N N . ASN A 1 202 ? -3.225 -0.151 20.701 1.00 95.12 202 ASN A N 1
ATOM 1542 C CA . ASN A 1 202 ? -1.906 -0.778 20.888 1.00 95.12 202 ASN A CA 1
ATOM 1543 C C . ASN A 1 202 ? -1.950 -2.323 20.892 1.00 95.12 202 ASN A C 1
ATOM 1545 O O . ASN A 1 202 ? -1.264 -2.999 21.670 1.00 95.12 202 ASN A O 1
ATOM 1549 N N . ALA A 1 203 ? -2.804 -2.888 20.040 1.00 94.56 203 ALA A N 1
ATOM 1550 C CA . ALA A 1 203 ? -3.192 -4.286 20.089 1.00 94.56 203 ALA A CA 1
ATOM 1551 C C . ALA A 1 203 ? -2.067 -5.214 19.609 1.00 94.56 203 ALA A C 1
ATOM 1553 O O . ALA A 1 203 ? -1.490 -5.041 18.531 1.00 94.56 203 ALA A O 1
ATOM 1554 N N . ARG A 1 204 ? -1.783 -6.258 20.396 1.00 94.75 204 ARG A N 1
ATOM 1555 C CA . ARG A 1 204 ? -0.774 -7.278 20.071 1.00 94.75 204 ARG A CA 1
ATOM 1556 C C . ARG A 1 204 ? -1.367 -8.445 19.294 1.00 94.75 204 ARG A C 1
ATOM 1558 O O . ARG A 1 204 ? -2.469 -8.916 19.577 1.00 94.75 204 ARG A O 1
ATOM 1565 N N . LEU A 1 205 ? -0.588 -8.946 18.341 1.00 93.94 205 LEU A N 1
ATOM 1566 C CA . LEU A 1 205 ? -0.909 -10.114 17.531 1.00 93.94 205 LEU A CA 1
ATOM 1567 C C . LEU A 1 205 ? -0.094 -11.334 17.984 1.00 93.94 205 LEU A C 1
ATOM 1569 O O . LEU A 1 205 ? 0.960 -11.215 18.607 1.00 93.94 205 LEU A O 1
ATOM 1573 N N . SER A 1 206 ? -0.574 -12.528 17.638 1.00 92.31 206 SER A N 1
ATOM 1574 C CA . SER A 1 206 ? 0.114 -13.802 17.900 1.00 92.31 206 SER A CA 1
ATOM 1575 C C . SER A 1 206 ? 1.381 -13.996 17.055 1.00 92.31 206 SER A C 1
ATOM 1577 O O . SER A 1 206 ? 2.291 -14.719 17.464 1.00 92.31 206 SER A O 1
ATOM 1579 N N . VAL A 1 207 ? 1.465 -13.345 15.889 1.00 93.19 207 VAL A N 1
ATOM 1580 C CA . VAL A 1 207 ? 2.670 -13.328 15.048 1.00 93.19 207 VAL A CA 1
ATOM 1581 C C . VAL A 1 207 ? 3.735 -12.382 15.590 1.00 93.19 207 VAL A C 1
ATOM 1583 O O . VAL A 1 207 ? 3.440 -11.379 16.236 1.00 93.19 207 VAL A O 1
ATOM 1586 N N . ARG A 1 208 ? 5.001 -12.692 15.295 1.00 94.81 208 ARG A N 1
ATOM 1587 C CA . ARG A 1 208 ? 6.153 -11.873 15.685 1.00 94.81 208 ARG A CA 1
ATOM 1588 C C . ARG A 1 208 ? 6.623 -10.971 14.555 1.00 94.81 208 ARG A C 1
ATOM 1590 O O . ARG A 1 208 ? 6.655 -11.393 13.401 1.00 94.81 208 ARG A O 1
ATOM 1597 N N . PHE A 1 209 ? 7.073 -9.773 14.912 1.00 92.50 209 PHE A N 1
ATOM 1598 C CA . PHE A 1 209 ? 7.766 -8.861 14.011 1.00 92.50 209 PHE A CA 1
ATOM 1599 C C . PHE A 1 209 ? 9.085 -8.422 14.654 1.00 92.50 209 PHE A C 1
ATOM 1601 O O . PHE A 1 209 ? 9.104 -7.795 15.711 1.00 92.50 209 PHE A O 1
ATOM 1608 N N . GLY A 1 210 ? 10.211 -8.805 14.048 1.00 89.31 210 GLY A N 1
ATOM 1609 C CA . GLY A 1 210 ? 11.510 -8.717 14.718 1.00 89.31 210 GLY A CA 1
ATOM 1610 C C . GLY A 1 210 ? 11.572 -9.640 15.943 1.00 89.31 210 GLY A C 1
ATOM 1611 O O . GLY A 1 210 ? 11.216 -10.815 15.855 1.00 89.31 210 GLY A O 1
ATOM 1612 N N . GLY A 1 211 ? 12.042 -9.119 17.080 1.00 89.50 211 GLY A N 1
ATOM 1613 C CA . GLY A 1 211 ? 12.170 -9.884 18.328 1.00 89.50 211 GLY A CA 1
ATOM 1614 C C . GLY A 1 211 ? 10.880 -10.015 19.152 1.00 89.50 211 GLY A C 1
ATOM 1615 O O . GLY A 1 211 ? 10.803 -10.888 20.016 1.00 89.50 211 GLY A O 1
ATOM 1616 N N . THR A 1 212 ? 9.873 -9.175 18.901 1.00 91.75 212 THR A N 1
ATOM 1617 C CA . THR A 1 212 ? 8.647 -9.066 19.711 1.00 91.75 212 THR A CA 1
ATOM 1618 C C . THR A 1 212 ? 7.425 -9.646 19.000 1.00 91.75 212 THR A C 1
ATOM 1620 O O . THR A 1 212 ? 7.483 -10.009 17.825 1.00 91.75 212 THR A O 1
ATOM 1623 N N . ALA A 1 213 ? 6.287 -9.709 19.700 1.00 93.12 213 ALA A N 1
ATOM 1624 C CA . ALA A 1 213 ? 4.986 -9.747 19.032 1.00 93.12 213 ALA A CA 1
ATOM 1625 C C . ALA A 1 213 ? 4.857 -8.553 18.065 1.00 93.12 213 ALA A C 1
ATOM 1627 O O . ALA A 1 213 ? 5.444 -7.493 18.308 1.00 93.12 213 ALA A O 1
ATOM 1628 N N . ALA A 1 214 ? 4.104 -8.726 16.979 1.00 94.56 214 ALA A N 1
ATOM 1629 C CA . ALA A 1 214 ? 3.628 -7.596 16.195 1.00 94.56 214 ALA A CA 1
ATOM 1630 C C . ALA A 1 214 ? 2.583 -6.822 17.017 1.00 94.56 214 ALA A C 1
ATOM 1632 O O . ALA A 1 214 ? 1.797 -7.415 17.758 1.00 94.56 214 ALA A O 1
ATOM 1633 N N . GLU A 1 215 ? 2.602 -5.502 16.891 1.00 95.62 215 GLU A N 1
ATOM 1634 C CA . GLU A 1 215 ? 1.743 -4.564 17.612 1.00 95.62 215 GLU A CA 1
ATOM 1635 C C . GLU A 1 215 ? 1.311 -3.484 16.613 1.00 95.62 215 GLU A C 1
ATOM 1637 O O . GLU A 1 215 ? 2.133 -3.062 15.791 1.00 95.62 215 GLU A O 1
ATOM 1642 N N . VAL A 1 216 ? 0.035 -3.103 16.639 1.00 96.50 216 VAL A N 1
ATOM 1643 C CA . VAL A 1 216 ? -0.570 -2.092 15.753 1.00 96.50 216 VAL A CA 1
ATOM 1644 C C . VAL A 1 216 ? -1.282 -1.048 16.605 1.00 96.50 216 VAL A C 1
ATOM 1646 O O . VAL A 1 216 ? -1.760 -1.375 17.694 1.00 96.50 216 VAL A O 1
ATOM 1649 N N . ASP A 1 217 ? -1.351 0.193 16.132 1.00 96.75 217 ASP A N 1
ATOM 1650 C CA . ASP A 1 217 ? -1.787 1.309 16.977 1.00 96.75 217 ASP A CA 1
ATOM 1651 C C . ASP A 1 217 ? -3.288 1.224 17.277 1.00 96.75 217 ASP A C 1
ATOM 1653 O O . ASP A 1 217 ? -3.691 1.418 18.422 1.00 96.75 217 ASP A O 1
ATOM 1657 N N . LEU A 1 218 ? -4.104 0.831 16.292 1.00 97.69 218 LEU A N 1
ATOM 1658 C CA . LEU A 1 218 ? -5.522 0.489 16.461 1.00 97.69 218 LEU A CA 1
ATOM 1659 C C . LEU A 1 218 ? -5.873 -0.792 15.681 1.00 97.69 218 LEU A C 1
ATOM 1661 O O . LEU A 1 218 ? -5.440 -0.965 14.541 1.00 97.69 218 LEU A O 1
ATOM 1665 N N . LEU A 1 219 ? -6.694 -1.678 16.256 1.00 97.75 219 LEU A N 1
ATOM 1666 C CA . LEU A 1 219 ? -7.133 -2.932 15.622 1.00 97.75 219 LEU A CA 1
ATOM 1667 C C . LEU A 1 219 ? -8.642 -3.161 15.761 1.00 97.75 219 LEU A C 1
ATOM 1669 O O . LEU A 1 219 ? -9.121 -3.430 16.860 1.00 97.75 219 LEU A O 1
ATOM 1673 N N . ALA A 1 220 ? -9.368 -3.170 14.643 1.00 96.88 220 ALA A N 1
ATOM 1674 C CA . ALA A 1 220 ? -10.722 -3.713 14.560 1.00 96.88 220 ALA A CA 1
ATOM 1675 C C . ALA A 1 220 ? -10.660 -5.196 14.178 1.00 96.88 220 ALA A C 1
ATOM 1677 O O . ALA A 1 220 ? -10.434 -5.572 13.022 1.00 96.88 220 ALA A O 1
ATOM 1678 N N . ARG A 1 221 ? -10.790 -6.060 15.190 1.00 94.31 221 ARG A N 1
ATOM 1679 C CA . ARG A 1 221 ? -10.475 -7.494 15.086 1.00 94.31 221 ARG A CA 1
ATOM 1680 C C . ARG A 1 221 ? -11.520 -8.307 14.314 1.00 94.31 221 ARG A C 1
ATOM 1682 O O . ARG A 1 221 ? -11.147 -9.304 13.700 1.00 94.31 221 ARG A O 1
ATOM 1689 N N . ALA A 1 222 ? -12.792 -7.906 14.340 1.00 92.88 222 ALA A N 1
ATOM 1690 C CA . ALA A 1 222 ? -13.87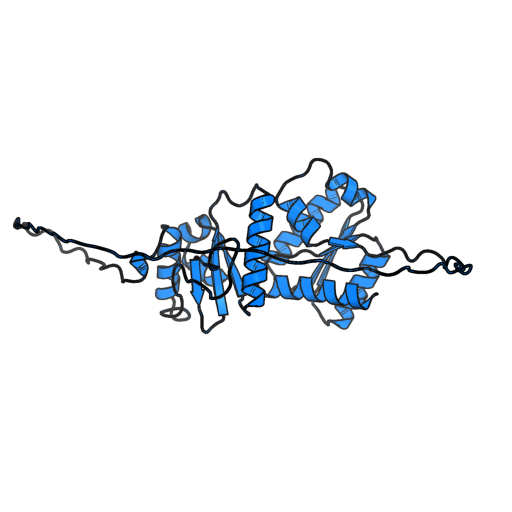0 -8.595 13.623 1.00 92.88 222 ALA A CA 1
ATOM 1691 C C . ALA A 1 222 ? -13.898 -8.221 12.130 1.00 92.88 222 ALA A C 1
ATOM 1693 O O . ALA A 1 222 ? -14.102 -9.076 11.272 1.00 92.88 222 ALA A O 1
ATOM 1694 N N . GLU A 1 223 ? -13.627 -6.953 11.826 1.00 93.31 223 GLU A N 1
ATOM 1695 C CA . GLU A 1 223 ? -13.521 -6.385 10.480 1.00 93.31 223 GLU A CA 1
ATOM 1696 C C . GLU A 1 223 ? -12.197 -6.763 9.798 1.00 93.31 223 GLU A C 1
ATOM 1698 O O . GLU A 1 223 ? -12.098 -6.766 8.571 1.00 93.31 223 GLU A O 1
ATOM 1703 N N . GLY A 1 224 ? -11.170 -7.077 10.592 1.00 95.19 224 GLY A N 1
ATOM 1704 C CA . GLY A 1 224 ? -9.825 -7.358 10.107 1.00 95.19 224 GLY A CA 1
ATOM 1705 C C . GLY A 1 224 ? -9.095 -6.103 9.627 1.00 95.19 224 GLY A C 1
ATOM 1706 O O . GLY A 1 224 ? -8.368 -6.168 8.638 1.00 95.19 224 GLY A O 1
ATOM 1707 N N . VAL A 1 225 ? -9.273 -4.963 10.299 1.00 96.25 225 VAL A N 1
ATOM 1708 C CA . VAL A 1 225 ? -8.618 -3.692 9.943 1.00 96.25 225 VAL A CA 1
ATOM 1709 C C . VAL A 1 225 ? -7.611 -3.305 11.021 1.00 96.25 225 VAL A C 1
ATOM 1711 O O . VAL A 1 225 ? -7.966 -3.179 12.189 1.00 96.25 225 VAL A O 1
ATOM 1714 N N . ALA A 1 226 ? -6.357 -3.099 10.626 1.00 97.00 226 ALA A N 1
ATOM 1715 C CA . ALA A 1 226 ? -5.323 -2.497 11.460 1.00 97.00 226 ALA A CA 1
ATOM 1716 C C . ALA A 1 226 ? -5.024 -1.082 10.955 1.00 97.00 226 ALA A C 1
ATOM 1718 O O . ALA A 1 226 ? -4.846 -0.888 9.750 1.00 97.00 226 ALA A O 1
ATOM 1719 N N . VAL A 1 227 ? -4.947 -0.116 11.868 1.00 96.38 227 VAL A N 1
ATOM 1720 C CA . VAL A 1 227 ? -4.525 1.257 11.576 1.00 96.38 227 VAL A CA 1
ATOM 1721 C C . VAL A 1 227 ? -3.178 1.514 12.243 1.00 96.38 227 VAL A C 1
ATOM 1723 O O . VAL A 1 227 ? -2.973 1.173 13.410 1.00 96.38 227 VAL A O 1
ATOM 1726 N N . GLU A 1 228 ? -2.277 2.119 11.482 1.00 95.81 228 GLU A N 1
ATOM 1727 C CA . GLU A 1 228 ? -0.972 2.611 11.919 1.00 95.81 228 GLU A CA 1
ATOM 1728 C C . GLU A 1 228 ? -0.981 4.145 11.787 1.00 95.81 228 GLU A C 1
ATOM 1730 O O . GLU A 1 228 ? -1.462 4.677 10.778 1.00 95.81 228 GLU A O 1
ATOM 1735 N N . ILE A 1 229 ? -0.480 4.857 12.796 1.00 94.44 229 ILE A N 1
ATOM 1736 C CA . ILE A 1 229 ? -0.509 6.324 12.871 1.00 94.44 229 ILE A CA 1
ATOM 1737 C C . ILE A 1 229 ? 0.918 6.853 12.696 1.00 94.44 229 ILE A C 1
ATOM 1739 O O . ILE A 1 229 ? 1.688 6.990 13.648 1.00 94.44 229 ILE A O 1
ATOM 1743 N N . ASP A 1 230 ? 1.283 7.141 11.448 1.00 89.38 230 ASP A N 1
ATOM 1744 C CA . ASP A 1 230 ? 2.659 7.447 11.068 1.00 89.38 230 ASP A CA 1
ATOM 1745 C C . ASP A 1 230 ? 3.064 8.873 11.471 1.00 89.38 230 ASP A C 1
ATOM 1747 O O . ASP A 1 230 ? 2.537 9.876 10.980 1.00 89.38 230 ASP A O 1
ATOM 1751 N N . GLY A 1 231 ? 4.053 8.971 12.361 1.00 82.62 231 GLY A N 1
ATOM 1752 C CA . GLY A 1 231 ? 4.715 10.229 12.700 1.00 82.62 231 GLY A CA 1
ATOM 1753 C C . GLY A 1 231 ? 5.539 10.808 11.540 1.00 82.62 231 GLY A C 1
ATOM 1754 O O . GLY A 1 231 ? 6.100 10.081 10.722 1.00 82.62 231 GLY A O 1
ATOM 1755 N N . VAL A 1 232 ? 5.681 12.138 11.518 1.00 61.28 232 VAL A N 1
ATOM 1756 C CA . VAL A 1 232 ? 6.340 12.920 10.445 1.00 61.28 232 VAL A CA 1
ATOM 1757 C C . VAL A 1 232 ? 7.744 12.407 10.064 1.00 61.28 232 VAL A C 1
ATOM 1759 O O . VAL A 1 232 ? 8.161 12.529 8.916 1.00 61.28 232 VAL A O 1
ATOM 1762 N N . PHE A 1 233 ? 8.475 11.799 11.001 1.00 55.56 233 PHE A N 1
ATOM 1763 C CA . PHE A 1 233 ? 9.875 11.397 10.823 1.00 55.56 233 PHE A CA 1
ATOM 1764 C C . PHE A 1 233 ? 10.100 10.054 10.094 1.00 55.56 233 PHE A C 1
ATOM 1766 O O . PHE A 1 233 ? 11.247 9.713 9.820 1.00 55.56 233 PHE A O 1
ATOM 1773 N N . HIS A 1 234 ? 9.055 9.289 9.751 1.00 58.28 234 HIS A N 1
ATOM 1774 C CA . HIS A 1 234 ? 9.206 7.936 9.180 1.00 58.28 234 HIS A CA 1
ATOM 1775 C C . HIS A 1 234 ? 9.486 7.879 7.662 1.00 58.28 234 HIS A C 1
ATOM 1777 O O . HIS A 1 234 ? 9.615 6.791 7.099 1.00 58.28 234 HIS A O 1
ATOM 1783 N N . PHE A 1 235 ? 9.562 9.018 6.963 1.00 56.12 235 PHE A N 1
ATOM 1784 C CA . PHE A 1 235 ? 9.440 9.031 5.497 1.00 56.12 235 PHE A CA 1
ATOM 1785 C C . PHE A 1 235 ? 10.731 9.164 4.685 1.00 56.12 235 PHE A C 1
ATOM 1787 O O . PHE A 1 235 ? 10.698 8.833 3.496 1.00 56.12 235 PHE A O 1
ATOM 1794 N N . ASP A 1 236 ? 11.843 9.587 5.290 1.00 61.50 236 ASP A N 1
ATOM 1795 C CA . ASP A 1 236 ? 13.101 9.819 4.564 1.00 61.50 236 ASP A CA 1
ATOM 1796 C C . ASP A 1 236 ? 14.031 8.593 4.528 1.00 61.50 236 ASP A C 1
ATOM 1798 O O . ASP A 1 236 ? 14.691 8.359 3.509 1.00 61.50 236 ASP A O 1
ATOM 1802 N N . ASP A 1 237 ? 14.069 7.768 5.586 1.00 78.31 237 ASP A N 1
ATOM 1803 C CA . ASP A 1 237 ? 14.940 6.588 5.612 1.00 78.31 237 ASP A CA 1
ATOM 1804 C C . ASP A 1 237 ? 14.338 5.372 4.887 1.00 78.31 237 ASP A C 1
ATOM 1806 O O . ASP A 1 237 ? 13.241 4.878 5.166 1.00 78.31 237 ASP A O 1
ATOM 1810 N N . ALA A 1 238 ? 15.116 4.827 3.955 1.00 80.38 238 ALA A N 1
ATOM 1811 C CA . ALA A 1 238 ? 14.718 3.673 3.165 1.00 80.38 238 ALA A CA 1
ATOM 1812 C C . ALA A 1 238 ? 14.961 2.323 3.866 1.00 80.38 238 ALA A C 1
ATOM 1814 O O . ALA A 1 238 ? 14.610 1.281 3.308 1.00 80.38 238 ALA A O 1
ATOM 1815 N N . GLY A 1 239 ? 15.616 2.288 5.026 1.00 83.12 239 GLY A N 1
ATOM 1816 C CA . GLY A 1 239 ? 15.703 1.121 5.902 1.00 83.12 239 GLY A CA 1
ATOM 1817 C C . GLY A 1 239 ? 14.413 0.930 6.698 1.00 83.12 239 GLY A C 1
ATOM 1818 O O . GLY A 1 239 ? 13.826 -0.156 6.633 1.00 83.12 239 GLY A O 1
ATOM 1819 N N . ASP A 1 240 ? 13.942 1.992 7.354 1.00 83.56 240 ASP A N 1
ATOM 1820 C CA . ASP A 1 240 ? 12.680 2.018 8.100 1.00 83.56 240 ASP A CA 1
ATOM 1821 C C . ASP A 1 240 ? 11.470 1.841 7.180 1.00 83.56 240 ASP A C 1
ATOM 1823 O O . ASP A 1 240 ? 10.711 0.896 7.384 1.00 83.56 240 ASP A O 1
ATOM 1827 N N . TYR A 1 241 ? 11.372 2.558 6.052 1.00 83.81 241 TYR A N 1
ATOM 1828 C CA . TYR A 1 241 ? 10.315 2.286 5.060 1.00 83.81 241 TYR A CA 1
ATOM 1829 C C . TYR A 1 241 ? 10.258 0.796 4.652 1.00 83.81 241 TYR A C 1
ATOM 1831 O O . TYR A 1 241 ? 9.185 0.192 4.594 1.00 83.81 241 TYR A O 1
ATOM 1839 N N . ARG A 1 242 ? 11.415 0.150 4.423 1.00 86.44 242 ARG A N 1
ATOM 1840 C CA . ARG A 1 242 ? 11.472 -1.291 4.103 1.00 86.44 242 ARG A CA 1
ATOM 1841 C C . ARG A 1 242 ? 11.174 -2.182 5.304 1.00 86.44 242 ARG A C 1
ATOM 1843 O O . ARG A 1 242 ? 10.824 -3.345 5.112 1.00 86.44 242 ARG A O 1
ATOM 1850 N N . ARG A 1 243 ? 11.358 -1.723 6.542 1.00 89.50 243 ARG A N 1
ATOM 1851 C CA . ARG A 1 243 ? 10.890 -2.405 7.758 1.00 89.50 243 ARG A CA 1
ATOM 1852 C C . ARG A 1 243 ? 9.367 -2.343 7.818 1.00 89.50 243 ARG A C 1
ATOM 1854 O O . ARG A 1 243 ? 8.748 -3.399 7.912 1.00 89.50 243 ARG A O 1
ATOM 1861 N N . ASP A 1 244 ? 8.772 -1.182 7.611 1.00 89.56 244 ASP A N 1
ATOM 1862 C CA . ASP A 1 244 ? 7.328 -1.005 7.752 1.00 89.56 244 ASP A CA 1
ATOM 1863 C C . ASP A 1 244 ? 6.556 -1.689 6.617 1.00 89.56 244 ASP A C 1
ATOM 1865 O O . ASP A 1 244 ? 5.633 -2.448 6.891 1.00 89.56 244 ASP A O 1
ATOM 1869 N N . ARG A 1 245 ? 7.040 -1.654 5.366 1.00 89.88 245 ARG A N 1
ATOM 1870 C CA . ARG A 1 245 ? 6.495 -2.500 4.278 1.00 89.88 245 ARG A CA 1
ATOM 1871 C C . ARG A 1 245 ? 6.568 -4.012 4.562 1.00 89.88 245 ARG A C 1
ATOM 1873 O O . ARG A 1 245 ? 5.737 -4.770 4.055 1.00 89.88 245 ARG A O 1
ATOM 1880 N N . ARG A 1 246 ? 7.520 -4.481 5.385 1.00 91.81 246 ARG A N 1
ATOM 1881 C CA . ARG A 1 246 ? 7.559 -5.879 5.877 1.00 91.81 246 ARG A CA 1
ATOM 1882 C C . ARG A 1 246 ? 6.574 -6.120 7.027 1.00 91.81 246 ARG A C 1
ATOM 1884 O O . ARG A 1 246 ? 6.046 -7.228 7.105 1.00 91.81 246 ARG A O 1
ATOM 1891 N N . LYS A 1 247 ? 6.316 -5.122 7.884 1.00 93.75 247 LYS A N 1
ATOM 1892 C CA . LYS A 1 247 ? 5.253 -5.156 8.906 1.00 93.75 247 LYS A CA 1
ATOM 1893 C C . LYS A 1 247 ? 3.888 -5.249 8.225 1.00 93.75 247 LYS A C 1
ATOM 1895 O O . LYS A 1 247 ? 3.142 -6.185 8.493 1.00 93.75 247 LYS A O 1
ATOM 1900 N N . ASP A 1 248 ? 3.628 -4.371 7.261 1.00 94.19 248 ASP A N 1
ATOM 1901 C CA . ASP A 1 248 ? 2.383 -4.326 6.494 1.00 94.19 248 ASP A CA 1
ATOM 1902 C C . ASP A 1 248 ? 2.100 -5.671 5.814 1.00 94.19 248 ASP A C 1
ATOM 1904 O O . ASP A 1 248 ? 1.045 -6.262 6.020 1.00 94.19 248 ASP A O 1
ATOM 1908 N N . LEU A 1 249 ? 3.073 -6.228 5.078 1.00 91.50 249 LEU A N 1
ATOM 1909 C CA . LEU A 1 249 ? 2.918 -7.538 4.437 1.00 91.50 249 LEU A CA 1
ATOM 1910 C C . LEU A 1 249 ? 2.649 -8.667 5.451 1.00 91.50 249 LEU A C 1
ATOM 1912 O O . LEU A 1 249 ? 1.877 -9.575 5.148 1.00 91.50 249 LEU A O 1
ATOM 1916 N N . LEU A 1 250 ? 3.262 -8.635 6.640 1.00 94.75 250 LEU A N 1
ATOM 1917 C CA . LEU A 1 250 ? 2.987 -9.611 7.700 1.00 94.75 250 LEU A CA 1
ATOM 1918 C C . LEU A 1 250 ? 1.534 -9.503 8.190 1.00 94.75 250 LEU A C 1
ATOM 1920 O O . LEU A 1 250 ? 0.862 -10.528 8.301 1.00 94.75 250 LEU A O 1
ATOM 1924 N N . LEU A 1 251 ? 1.045 -8.285 8.436 1.00 95.81 251 LEU A N 1
ATOM 1925 C CA . LEU A 1 251 ? -0.338 -8.015 8.847 1.00 95.81 251 LEU A CA 1
ATOM 1926 C C . LEU A 1 251 ? -1.337 -8.454 7.761 1.00 95.81 25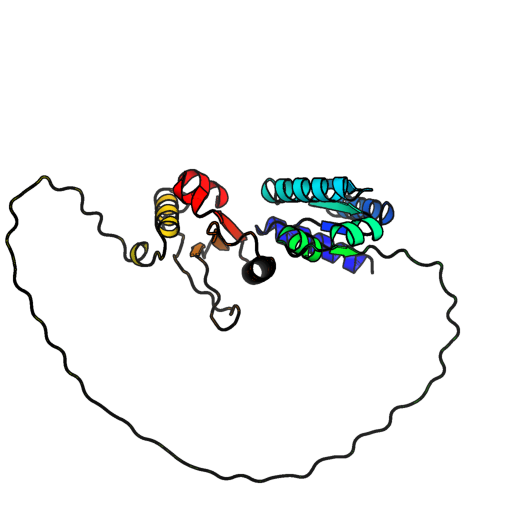1 LEU A C 1
ATOM 1928 O O . LEU A 1 251 ? -2.288 -9.180 8.050 1.00 95.81 251 LEU A O 1
ATOM 1932 N N . GLN A 1 252 ? -1.076 -8.122 6.494 1.00 94.69 252 GLN A N 1
ATOM 1933 C CA . GLN A 1 252 ? -1.886 -8.567 5.354 1.00 94.69 252 GLN A CA 1
ATOM 1934 C C . GLN A 1 252 ? -1.932 -10.099 5.227 1.00 94.69 252 GLN A C 1
ATOM 1936 O O . GLN A 1 252 ? -2.974 -10.668 4.901 1.00 94.69 252 GLN A O 1
ATOM 1941 N N . LEU A 1 253 ? -0.826 -10.794 5.524 1.00 93.00 253 LEU A N 1
ATOM 1942 C CA . LEU A 1 253 ? -0.774 -12.261 5.573 1.00 93.00 253 LEU A CA 1
ATOM 1943 C C . LEU A 1 253 ? -1.506 -12.861 6.787 1.00 93.00 253 LEU A C 1
ATOM 1945 O O . LEU A 1 253 ? -1.782 -14.057 6.776 1.00 93.00 253 LEU A O 1
ATOM 1949 N N . GLN A 1 254 ? -1.860 -12.064 7.803 1.00 94.38 254 GLN A N 1
ATOM 1950 C CA . GLN A 1 254 ? -2.837 -12.438 8.841 1.00 94.38 254 GLN A CA 1
ATOM 1951 C C . GLN A 1 254 ? -4.290 -12.140 8.430 1.00 94.38 254 GLN A C 1
ATOM 1953 O O . GLN A 1 254 ? -5.196 -12.222 9.253 1.00 94.38 254 GLN A O 1
ATOM 1958 N N . GLY A 1 255 ? -4.527 -11.803 7.159 1.00 92.44 255 GLY A N 1
ATOM 1959 C CA . GLY A 1 255 ? -5.856 -11.503 6.634 1.00 92.44 255 GLY A CA 1
ATOM 1960 C C . GLY A 1 255 ? -6.325 -10.073 6.894 1.00 92.44 255 GLY A C 1
ATOM 1961 O O . GLY A 1 255 ? -7.486 -9.781 6.605 1.00 92.44 255 GLY A O 1
ATOM 1962 N N . LEU A 1 256 ? -5.452 -9.184 7.381 1.00 95.56 256 LEU A N 1
ATOM 1963 C CA . LEU A 1 256 ? -5.805 -7.800 7.699 1.00 95.56 256 LEU A CA 1
ATOM 1964 C C . LEU A 1 256 ? -5.808 -6.885 6.462 1.00 95.56 256 LEU A C 1
ATOM 1966 O O . LEU A 1 256 ? -5.192 -7.172 5.430 1.00 95.56 256 LEU A O 1
ATOM 1970 N N . ILE A 1 257 ? -6.529 -5.775 6.562 1.00 94.44 257 ILE A N 1
ATOM 1971 C CA . ILE A 1 257 ? -6.341 -4.561 5.763 1.00 94.44 257 ILE A CA 1
ATOM 1972 C C . ILE A 1 257 ? -5.502 -3.616 6.626 1.00 94.44 257 ILE A C 1
ATOM 1974 O O . ILE A 1 257 ? -5.789 -3.464 7.812 1.00 94.44 257 ILE A O 1
ATOM 1978 N N . VAL A 1 258 ? -4.454 -3.020 6.054 1.00 94.50 258 VAL A N 1
ATOM 1979 C CA . VAL A 1 258 ? -3.563 -2.098 6.773 1.00 94.50 258 VAL A CA 1
ATOM 1980 C C . VAL A 1 258 ? -3.815 -0.685 6.275 1.00 94.50 258 VAL A C 1
ATOM 1982 O O . VAL A 1 258 ? -3.508 -0.385 5.125 1.00 94.50 258 VAL A O 1
ATOM 1985 N N . VAL A 1 259 ? -4.363 0.173 7.129 1.00 93.25 259 VAL A N 1
ATOM 1986 C CA . VAL A 1 259 ? -4.549 1.601 6.854 1.00 93.25 259 VAL A CA 1
ATOM 1987 C C . VAL A 1 259 ? -3.422 2.375 7.533 1.00 93.25 259 VAL A C 1
ATOM 1989 O O . VAL A 1 259 ? -3.087 2.106 8.684 1.00 93.25 259 VAL A O 1
ATOM 1992 N N . ARG A 1 260 ? -2.833 3.339 6.825 1.00 92.50 260 ARG A N 1
ATOM 1993 C CA . ARG A 1 260 ? -1.833 4.267 7.367 1.00 92.50 260 ARG A CA 1
ATOM 1994 C C . ARG A 1 260 ? -2.361 5.686 7.241 1.00 92.50 260 ARG A C 1
ATOM 1996 O O . ARG A 1 260 ? -2.730 6.097 6.145 1.00 92.50 260 ARG A O 1
ATOM 2003 N N . VAL A 1 261 ? -2.402 6.400 8.359 1.00 91.56 261 VAL A N 1
ATOM 2004 C CA . VAL A 1 261 ? -2.794 7.816 8.448 1.00 91.56 261 VAL A CA 1
ATOM 2005 C C . VAL A 1 261 ? -1.646 8.602 9.066 1.00 91.56 261 VAL A C 1
ATOM 2007 O O . VAL A 1 261 ? -0.935 8.067 9.916 1.00 91.56 261 VAL A O 1
ATOM 2010 N N . LEU A 1 262 ? -1.436 9.857 8.663 1.00 90.56 262 LEU A N 1
ATOM 2011 C CA . LEU A 1 262 ? -0.403 10.671 9.302 1.00 90.56 262 LEU A CA 1
ATOM 2012 C C . LEU A 1 262 ? -0.875 11.118 10.686 1.00 90.56 262 LEU A C 1
ATOM 2014 O O . LEU A 1 262 ? -2.021 11.534 10.862 1.00 90.56 262 LEU A O 1
ATOM 2018 N N . ALA A 1 263 ? 0.034 11.118 11.660 1.00 93.19 263 ALA A N 1
ATOM 2019 C CA . ALA A 1 263 ? -0.216 11.716 12.969 1.00 93.19 263 ALA A CA 1
ATOM 2020 C C . ALA A 1 263 ? -0.577 13.212 12.861 1.00 93.19 263 ALA A C 1
ATOM 2022 O O . ALA A 1 263 ? -1.287 13.734 13.714 1.00 93.19 263 ALA A O 1
ATOM 2023 N N . GLU A 1 264 ? -0.106 13.893 11.811 1.00 91.75 264 GLU A N 1
ATOM 2024 C CA . GLU A 1 264 ? -0.485 15.272 11.503 1.00 91.75 264 GLU A CA 1
ATOM 2025 C C . GLU A 1 264 ? -1.931 15.369 10.991 1.00 91.75 264 GLU A C 1
ATOM 2027 O O . GLU A 1 264 ? -2.719 16.085 11.604 1.00 91.75 264 GLU A O 1
ATOM 2032 N N . ASP A 1 265 ? -2.318 14.597 9.968 1.00 91.62 265 ASP A N 1
ATOM 2033 C CA . ASP A 1 265 ? -3.695 14.565 9.440 1.00 91.62 265 ASP A CA 1
ATOM 2034 C C . ASP A 1 265 ? -4.717 14.259 10.547 1.00 91.62 265 ASP A C 1
ATOM 2036 O O . ASP A 1 265 ? -5.726 14.950 10.685 1.00 91.62 265 ASP A O 1
ATOM 2040 N N . VAL A 1 266 ? -4.415 13.264 11.391 1.00 94.56 266 VAL A N 1
ATOM 2041 C CA . VAL A 1 266 ? -5.225 12.873 12.558 1.00 94.56 266 VAL A CA 1
ATOM 2042 C C . VAL A 1 266 ? -5.383 14.014 13.564 1.00 94.56 266 VAL A C 1
ATOM 2044 O O . VAL A 1 266 ? -6.428 14.122 14.198 1.00 94.56 266 VAL A O 1
ATOM 2047 N N . MET A 1 267 ? -4.368 14.863 13.737 1.00 95.56 267 MET A N 1
ATOM 2048 C CA . MET A 1 267 ? -4.421 16.006 14.655 1.00 95.56 267 MET A CA 1
ATOM 2049 C C . MET A 1 267 ? -5.038 17.264 14.019 1.00 95.56 267 MET A C 1
ATOM 2051 O O . MET A 1 267 ? -5.494 18.134 14.761 1.00 95.56 267 MET A O 1
ATOM 2055 N N . GLN A 1 268 ? -5.073 17.364 12.685 1.00 94.19 268 GLN A N 1
ATOM 2056 C CA . GLN A 1 268 ? -5.741 18.444 11.948 1.00 94.19 268 GLN A CA 1
ATOM 2057 C C . GLN A 1 268 ? -7.252 18.182 11.788 1.00 94.19 268 GLN A C 1
ATOM 2059 O O . GLN A 1 268 ? -8.056 19.045 12.139 1.00 94.19 268 GLN A O 1
ATOM 2064 N N . ASP A 1 269 ? -7.649 16.997 11.310 1.00 94.06 269 ASP A N 1
ATOM 2065 C CA . ASP A 1 269 ? -9.049 16.548 11.250 1.00 94.06 269 ASP A CA 1
ATOM 2066 C C . ASP A 1 269 ? -9.170 15.032 11.543 1.00 94.06 269 ASP A C 1
ATOM 2068 O O . ASP A 1 269 ? -9.122 14.198 10.628 1.00 94.06 269 ASP A O 1
ATOM 2072 N N . PRO A 1 270 ? -9.423 14.653 12.814 1.00 93.38 270 PRO A N 1
ATOM 2073 C CA . PRO A 1 270 ? -9.698 13.268 13.196 1.00 93.38 270 PRO A CA 1
ATOM 2074 C C . PRO A 1 270 ? -10.873 12.635 12.429 1.00 93.38 270 PRO A C 1
ATOM 2076 O O . PRO A 1 270 ? -10.910 11.422 12.234 1.00 93.38 270 PRO A O 1
ATOM 2079 N N . THR A 1 271 ? -11.847 13.435 11.984 1.00 91.81 271 THR A N 1
ATOM 2080 C CA . THR A 1 271 ? -13.049 12.955 11.282 1.00 91.81 271 THR A CA 1
ATOM 2081 C C . THR A 1 271 ? -12.744 12.627 9.824 1.00 91.81 271 THR A C 1
ATOM 2083 O O . THR A 1 271 ? -13.312 11.681 9.277 1.00 91.81 271 THR A O 1
ATOM 2086 N N . ALA A 1 272 ? -11.838 13.372 9.186 1.00 88.62 272 ALA A N 1
ATOM 2087 C CA . ALA A 1 272 ? -11.298 13.011 7.878 1.00 88.62 272 ALA A CA 1
ATOM 2088 C C . ALA A 1 272 ? -10.454 11.732 7.967 1.00 88.62 272 ALA A C 1
ATOM 2090 O O . ALA A 1 272 ? -10.631 10.841 7.137 1.00 88.62 272 ALA A O 1
ATOM 2091 N N . ALA A 1 273 ? -9.619 11.591 9.003 1.00 89.56 273 ALA A N 1
ATOM 2092 C CA . ALA A 1 273 ? -8.810 10.389 9.211 1.00 89.56 273 ALA A CA 1
ATOM 2093 C C . ALA A 1 273 ? -9.662 9.111 9.366 1.00 89.56 273 ALA A C 1
ATOM 2095 O O . ALA A 1 273 ? -9.317 8.076 8.798 1.00 89.56 273 ALA A O 1
ATOM 2096 N N . VAL A 1 274 ? -10.822 9.174 10.036 1.00 92.12 274 VAL A N 1
ATOM 2097 C CA . VAL A 1 274 ? -11.771 8.040 10.113 1.00 92.12 274 VAL A CA 1
ATOM 2098 C C . VAL A 1 274 ? -12.279 7.597 8.731 1.00 92.12 274 VAL A C 1
ATOM 2100 O O . VAL A 1 274 ? -12.454 6.401 8.509 1.00 92.12 274 VAL A O 1
ATOM 2103 N N . ARG A 1 275 ? -12.433 8.507 7.758 1.00 88.62 275 ARG A N 1
ATOM 2104 C CA . ARG A 1 275 ? -12.843 8.166 6.374 1.00 88.62 275 ARG A CA 1
ATOM 2105 C C . ARG A 1 275 ? -11.747 7.481 5.551 1.00 88.62 275 ARG A C 1
ATOM 2107 O O . ARG A 1 275 ? -12.024 6.998 4.461 1.00 88.62 275 ARG A O 1
ATOM 2114 N N . ALA A 1 276 ? -10.508 7.424 6.044 1.00 83.62 276 ALA A N 1
ATOM 2115 C CA . ALA A 1 276 ? -9.477 6.556 5.470 1.00 83.62 276 ALA A CA 1
ATOM 2116 C C . ALA A 1 276 ? -9.622 5.091 5.936 1.00 83.62 276 ALA A C 1
ATOM 2118 O O . ALA A 1 276 ? -8.979 4.200 5.382 1.00 83.62 276 ALA A O 1
ATOM 2119 N N . VAL A 1 277 ? -10.456 4.841 6.955 1.00 85.81 277 VAL A N 1
ATOM 2120 C CA . VAL A 1 277 ? -10.678 3.530 7.589 1.00 85.81 277 VAL A CA 1
ATOM 2121 C C . VAL A 1 277 ? -12.031 2.913 7.192 1.00 85.81 277 VAL A C 1
ATOM 2123 O O . VAL A 1 277 ? -12.201 1.700 7.325 1.00 85.81 277 VAL A O 1
ATOM 2126 N N . CYS A 1 278 ? -12.993 3.719 6.721 1.00 80.00 278 CYS A N 1
ATOM 2127 C CA . CYS A 1 278 ? -14.392 3.337 6.468 1.00 80.00 278 CYS A CA 1
ATOM 2128 C C . CYS A 1 278 ? -14.969 3.992 5.206 1.00 80.00 278 CYS A C 1
ATOM 2130 O O . CYS A 1 278 ? -15.447 3.222 4.345 1.00 80.00 278 CYS A O 1
#

Mean predicted aligned error: 13.53 Å

Nearest PDB structures (foldseek):
  7k5b-assembly1_C  TM=5.463E-01  e=1.700E+00  Tetrahymena thermophila
  5vhm-assembly1_F  TM=4.652E-01  e=1.267E+00  Homo sapiens
  5x6y-assembly1_A  TM=3.755E-01  e=1.804E+00  Rice dwarf virus (isolate O)
  6foc-assembly1_B  TM=3.384E-01  e=2.152E+00  Mycolicibacterium smegmatis MC2 155
  6foc-assembly1_C  TM=2.912E-01  e=2.568E+00  Mycolicibacterium smegmatis MC2 155